P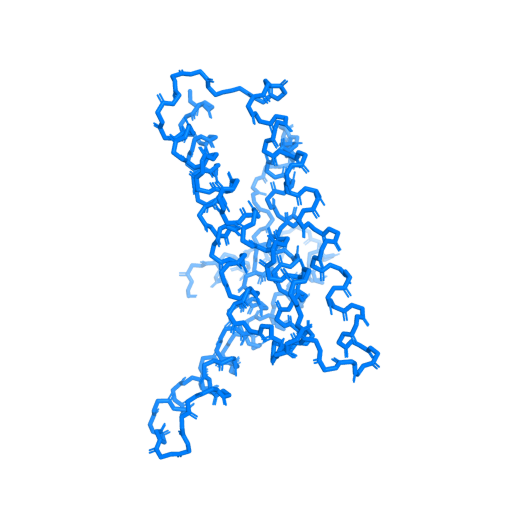rotein AF-A0A971MPT9-F1 (afdb_monomer_lite)

Sequence (199 aa):
MIDHNLRFELTFWLQIMGDHARFIRDSLATGSDNLVMITTNFIQLFDKLLDKTKQSNDLSLGGEMVNEITATVISFRELKRELLSDRLRNLAVTSLKPTFFNHMLNELERFLTVLNIGIPEGINKENVLGEHLLWSLDASGHAAALAGDLDKVEYSLRAEADCFLIRFDELYLKAVELTGYCRSNPPAVQPVLEAFNFK

pLDDT: mean 90.38, std 14.12, range [37.28, 98.88]

Radius of gyration: 19.27 Å; chains: 1; bounding box: 46×48×50 Å

Secondary structure (DSSP, 8-state):
-HHHHHHHHHHHHHHHHHHHHHHHHHHBPTT-HHHHHHHHHHHHHHHHHHHHHHH-S---TTSHHHHHHHHHHHHHHHHHHHHHHHHHTT--SBSS-HHHHHHHHHHHHHHHHHHTT---TTS-S--HHHHHHHHHHHHHHHHHHHHHHS-TT-HHHHHHHHHHHHHHHHHHHHHHHHHHHTTSSTTTTHHHHHHHH--

Foldseek 3Di:
DVLVVLLVLLLVLLVVQLVVLVQFLVFFDPPVVVSVVVSVVLNVLSVVLNVCSVPDPDDDQVDPSLVSVLVSLVVSLVVLVVVLVCVVVVHRGGPDHNLLSVLVNLSSVVSNCSSVVPDPPPNPDDPLLVVLLNVLSSQLVVLVVQLVPDDPVPVPSNVVSVVSNVVSVVSNVVSVVLVVCVPPDPPVSPVVSVVSNPD

Structure (mmCIF, N/CA/C/O backbone):
data_AF-A0A971MPT9-F1
#
_entry.id   AF-A0A971MPT9-F1
#
loop_
_atom_site.group_PDB
_atom_site.id
_atom_site.type_symbol
_atom_site.label_atom_id
_atom_site.label_alt_id
_atom_site.label_comp_id
_atom_site.label_asym_id
_atom_site.label_entity_id
_atom_site.label_seq_id
_atom_site.pdbx_PDB_ins_code
_atom_site.Cartn_x
_atom_site.Cartn_y
_atom_site.Cartn_z
_atom_site.occupancy
_atom_site.B_iso_or_equiv
_atom_site.auth_seq_id
_atom_site.auth_comp_id
_atom_site.auth_asym_id
_atom_site.auth_atom_id
_atom_site.pdbx_PDB_model_num
ATOM 1 N N . MET A 1 1 ? 6.270 24.825 -11.559 1.00 39.34 1 MET A N 1
ATOM 2 C CA . MET A 1 1 ? 6.085 23.416 -11.980 1.00 39.34 1 MET A CA 1
ATOM 3 C C . MET A 1 1 ? 6.331 22.399 -10.862 1.00 39.34 1 MET A C 1
ATOM 5 O O . MET A 1 1 ? 5.776 21.320 -10.962 1.00 39.34 1 MET A O 1
ATOM 9 N N . ILE A 1 2 ? 7.072 22.726 -9.790 1.00 46.69 2 ILE A N 1
ATOM 10 C CA . ILE A 1 2 ? 7.324 21.813 -8.651 1.00 46.69 2 ILE A CA 1
ATOM 11 C C . ILE A 1 2 ? 6.081 21.630 -7.744 1.00 46.69 2 ILE A C 1
ATOM 13 O O . ILE A 1 2 ? 5.804 20.522 -7.300 1.00 46.69 2 ILE A O 1
ATOM 17 N N . ASP A 1 3 ? 5.282 22.685 -7.542 1.00 51.62 3 ASP A N 1
ATOM 18 C CA . ASP A 1 3 ? 4.127 22.682 -6.618 1.00 51.62 3 ASP A CA 1
ATOM 19 C C . ASP A 1 3 ? 2.977 21.731 -7.029 1.00 51.62 3 ASP A C 1
ATOM 21 O O . ASP A 1 3 ? 2.410 21.027 -6.194 1.00 51.62 3 ASP A O 1
ATOM 25 N N . HIS A 1 4 ? 2.665 21.616 -8.329 1.00 58.09 4 HIS A N 1
ATOM 26 C CA . HIS A 1 4 ? 1.614 20.694 -8.794 1.00 58.09 4 HIS A CA 1
ATOM 27 C C . HIS A 1 4 ? 1.973 19.216 -8.618 1.00 58.09 4 HIS A C 1
ATOM 29 O O . HIS A 1 4 ? 1.078 18.416 -8.353 1.00 58.09 4 HIS A O 1
ATOM 35 N N . ASN A 1 5 ? 3.255 18.858 -8.718 1.00 80.31 5 ASN A N 1
ATOM 36 C CA . ASN A 1 5 ? 3.693 17.485 -8.484 1.00 80.31 5 ASN A CA 1
ATOM 37 C C . ASN A 1 5 ? 3.627 17.144 -6.985 1.00 80.31 5 ASN A C 1
ATOM 39 O O . ASN A 1 5 ? 3.039 16.141 -6.595 1.00 80.31 5 ASN A O 1
ATOM 43 N N . LEU A 1 6 ? 4.115 18.043 -6.121 1.00 86.75 6 LEU A N 1
ATOM 44 C CA . LEU A 1 6 ? 4.121 17.805 -4.677 1.00 86.75 6 LEU A CA 1
ATOM 45 C C . LEU A 1 6 ? 2.709 17.640 -4.105 1.00 86.75 6 LEU A C 1
ATOM 47 O O . LEU A 1 6 ? 2.456 16.702 -3.356 1.00 86.75 6 LEU A O 1
ATOM 51 N N . ARG A 1 7 ? 1.765 18.516 -4.466 1.00 91.12 7 ARG A N 1
ATOM 52 C CA . ARG A 1 7 ? 0.379 18.389 -3.991 1.00 91.12 7 ARG A CA 1
ATOM 53 C C . ARG A 1 7 ? -0.254 17.067 -4.406 1.00 91.12 7 ARG A C 1
ATOM 55 O O . ARG A 1 7 ? -0.956 16.465 -3.593 1.00 91.12 7 ARG A O 1
ATOM 62 N N . PHE A 1 8 ? -0.044 16.655 -5.656 1.00 91.75 8 PHE A N 1
ATOM 63 C CA . PHE A 1 8 ? -0.559 15.392 -6.172 1.00 91.75 8 PHE A CA 1
ATOM 64 C C . PHE A 1 8 ? -0.027 14.221 -5.345 1.00 91.75 8 PHE A C 1
ATOM 66 O O . PHE A 1 8 ? -0.824 13.479 -4.774 1.00 91.75 8 PHE A O 1
ATOM 73 N N . GLU A 1 9 ? 1.294 14.135 -5.193 1.00 92.56 9 GLU A N 1
ATOM 74 C CA . GLU A 1 9 ? 1.954 13.089 -4.415 1.00 92.56 9 GLU A CA 1
ATOM 75 C C . GLU A 1 9 ? 1.474 13.062 -2.960 1.00 92.56 9 GLU A C 1
ATOM 77 O O . GLU A 1 9 ? 1.045 12.023 -2.463 1.00 92.56 9 GLU A O 1
ATOM 82 N N . LEU A 1 10 ? 1.472 14.209 -2.272 1.00 95.06 10 LEU A N 1
ATOM 83 C CA . LEU A 1 10 ? 1.012 14.281 -0.884 1.00 95.06 10 LEU A CA 1
ATOM 84 C C . LEU A 1 10 ? -0.448 13.834 -0.756 1.00 95.06 10 LEU A C 1
ATOM 86 O O . LEU A 1 10 ? -0.780 13.082 0.153 1.00 95.06 10 LEU A O 1
ATOM 90 N N . THR A 1 11 ? -1.320 14.268 -1.668 1.00 96.38 11 THR A N 1
ATOM 91 C CA . THR A 1 11 ? -2.743 13.896 -1.646 1.00 96.38 11 THR A CA 1
ATOM 92 C C . THR A 1 11 ? -2.928 12.398 -1.881 1.00 96.38 11 THR A C 1
ATOM 94 O O . THR A 1 11 ? -3.699 11.763 -1.163 1.00 96.38 11 THR A O 1
ATOM 97 N N . PHE A 1 12 ? -2.215 11.834 -2.861 1.00 96.62 12 PHE A N 1
ATOM 98 C CA . PHE A 1 12 ? -2.241 10.408 -3.172 1.00 96.62 12 PHE A CA 1
ATOM 99 C C . PHE A 1 12 ? -1.804 9.578 -1.962 1.00 96.62 12 PHE A C 1
ATOM 101 O O . PHE A 1 12 ? -2.558 8.744 -1.465 1.00 96.62 12 PHE A O 1
ATOM 108 N N . TRP A 1 13 ? -0.620 9.858 -1.423 1.00 98.00 13 TRP A N 1
ATOM 109 C CA . TRP A 1 13 ? -0.058 9.049 -0.350 1.00 98.00 13 TRP A CA 1
ATOM 110 C C . TRP A 1 13 ? -0.769 9.226 0.989 1.00 98.00 13 TRP A C 1
ATOM 112 O O . TRP A 1 13 ? -0.916 8.252 1.723 1.00 98.00 13 TRP A O 1
ATOM 122 N N . LEU A 1 14 ? -1.249 10.429 1.323 1.00 98.56 14 LEU A N 1
ATOM 123 C CA . LEU A 1 14 ? -2.028 10.636 2.547 1.00 98.56 14 LEU A CA 1
ATOM 124 C C . LEU A 1 14 ? -3.350 9.861 2.518 1.00 98.56 14 LEU A C 1
ATOM 126 O O . LEU A 1 14 ? -3.742 9.317 3.550 1.00 98.56 14 LEU A O 1
ATOM 130 N N . GLN A 1 15 ? -3.996 9.752 1.351 1.00 98.69 15 GLN A N 1
ATOM 131 C CA . GLN A 1 15 ? -5.169 8.893 1.181 1.00 98.69 15 GLN A CA 1
ATOM 132 C C . GLN A 1 15 ? -4.810 7.425 1.455 1.00 98.69 15 GLN A C 1
ATOM 134 O O . GLN A 1 15 ? -5.426 6.802 2.319 1.00 98.69 15 GLN A O 1
ATOM 139 N N . ILE A 1 16 ? -3.760 6.907 0.806 1.00 98.62 16 ILE A N 1
ATOM 140 C CA . ILE A 1 16 ? -3.292 5.525 0.994 1.00 98.62 16 ILE A CA 1
ATOM 141 C C . ILE A 1 16 ? -2.915 5.243 2.460 1.00 98.62 16 ILE A C 1
ATOM 143 O O . ILE A 1 16 ? -3.297 4.215 3.018 1.00 98.62 16 ILE A O 1
ATOM 147 N N . MET A 1 17 ? -2.215 6.157 3.143 1.00 98.81 17 MET A N 1
ATOM 148 C CA . MET A 1 17 ? -1.871 5.981 4.562 1.00 98.81 17 MET A CA 1
ATOM 149 C C . MET A 1 17 ? -3.102 6.008 5.478 1.00 98.81 17 MET A C 1
ATOM 151 O O . MET A 1 17 ? -3.163 5.226 6.431 1.00 98.81 17 MET A O 1
ATOM 155 N N . GLY A 1 18 ? -4.093 6.851 5.176 1.00 98.81 18 GLY A N 1
ATOM 156 C CA . GLY A 1 18 ? -5.382 6.842 5.864 1.00 98.81 18 GLY A CA 1
ATOM 157 C C . GLY A 1 18 ? -6.118 5.511 5.689 1.00 98.81 18 GLY A C 1
ATOM 158 O O . GLY A 1 18 ? -6.611 4.945 6.666 1.00 98.81 18 GLY A O 1
ATOM 159 N N . ASP A 1 19 ? -6.134 4.966 4.473 1.00 98.81 19 ASP A N 1
ATOM 160 C CA . ASP A 1 19 ? -6.788 3.688 4.172 1.00 98.81 19 ASP A CA 1
ATOM 161 C C . ASP A 1 19 ? -6.074 2.508 4.835 1.00 98.81 19 ASP A C 1
ATOM 163 O O . ASP A 1 19 ? -6.723 1.670 5.461 1.00 98.81 19 ASP A O 1
ATOM 167 N N . HIS A 1 20 ? -4.740 2.509 4.861 1.00 98.81 20 HIS A N 1
ATOM 168 C CA . HIS A 1 20 ? -3.968 1.565 5.669 1.00 98.81 20 HIS A CA 1
ATOM 169 C C . HIS A 1 20 ? -4.338 1.622 7.149 1.00 98.81 20 HIS A C 1
ATOM 171 O O . HIS A 1 20 ? -4.502 0.578 7.779 1.00 98.81 20 HIS A O 1
ATOM 177 N N . ALA A 1 21 ? -4.490 2.817 7.723 1.00 98.81 21 ALA A N 1
ATOM 178 C CA . ALA A 1 21 ? -4.867 2.947 9.126 1.00 98.81 21 ALA A CA 1
ATOM 179 C C . ALA A 1 21 ? -6.268 2.360 9.393 1.00 98.81 21 ALA A C 1
ATOM 181 O O . ALA A 1 21 ? -6.473 1.733 10.435 1.00 98.81 21 ALA A O 1
ATOM 182 N N . ARG A 1 22 ? -7.199 2.476 8.433 1.00 98.75 22 ARG A N 1
ATOM 183 C CA . ARG A 1 22 ? -8.526 1.834 8.486 1.00 98.75 22 ARG A CA 1
ATOM 184 C C . ARG A 1 22 ? -8.442 0.316 8.372 1.00 98.75 22 ARG A C 1
ATOM 186 O O . ARG A 1 22 ? -8.978 -0.363 9.242 1.00 98.75 22 ARG A O 1
ATOM 193 N N . PHE A 1 23 ? -7.725 -0.214 7.379 1.00 98.25 23 PHE A N 1
ATOM 194 C CA .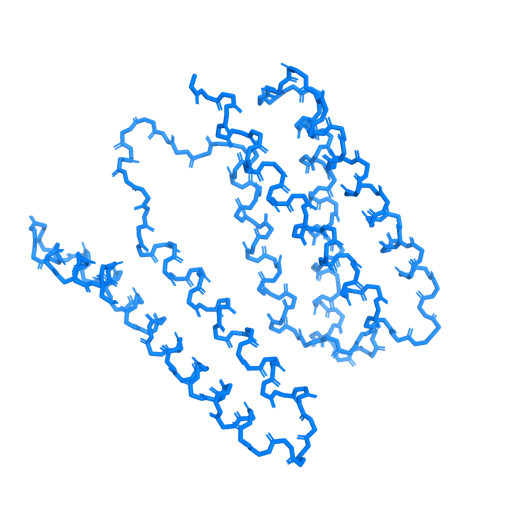 PHE A 1 23 ? -7.534 -1.662 7.222 1.00 98.25 23 PHE A CA 1
ATOM 195 C C . PHE A 1 23 ? -6.916 -2.287 8.470 1.00 98.25 23 PHE A C 1
ATOM 197 O O . PHE A 1 23 ? -7.377 -3.323 8.944 1.00 98.25 23 PHE A O 1
ATOM 204 N N . ILE A 1 24 ? -5.902 -1.631 9.044 1.00 98.69 24 ILE A N 1
ATOM 205 C CA . ILE A 1 24 ? -5.279 -2.089 10.282 1.00 98.69 24 ILE A CA 1
ATOM 206 C C . ILE A 1 24 ? -6.306 -2.069 11.410 1.00 98.69 24 ILE A C 1
ATOM 208 O O . ILE A 1 24 ? -6.520 -3.121 12.005 1.00 98.69 24 ILE A O 1
ATOM 212 N N . ARG A 1 25 ? -6.972 -0.935 11.673 1.00 98.56 25 ARG A N 1
ATOM 213 C CA . ARG A 1 25 ? -7.985 -0.818 12.737 1.00 98.56 25 ARG A CA 1
ATOM 214 C C . ARG A 1 25 ? -9.041 -1.920 12.641 1.00 98.56 25 ARG A C 1
ATOM 216 O O . ARG A 1 25 ? -9.314 -2.584 13.637 1.00 98.56 25 ARG A O 1
ATOM 223 N N . ASP A 1 26 ? -9.602 -2.124 11.453 1.00 98.00 26 ASP A N 1
ATOM 224 C CA . ASP A 1 26 ? -10.734 -3.033 11.232 1.00 98.00 26 ASP A CA 1
ATOM 225 C C . ASP A 1 26 ? -10.328 -4.514 11.290 1.00 98.00 26 ASP A C 1
ATOM 227 O O . ASP A 1 26 ? -11.167 -5.393 11.468 1.00 98.00 26 ASP A O 1
ATOM 231 N N . SER A 1 27 ? -9.028 -4.793 11.196 1.00 97.69 27 SER A N 1
ATOM 232 C CA . SER A 1 27 ? -8.467 -6.139 11.306 1.00 97.69 27 SER A CA 1
ATOM 233 C C . SER A 1 27 ? -8.033 -6.535 12.720 1.00 97.69 27 SER A C 1
ATOM 235 O O . SER A 1 27 ? -7.634 -7.683 12.926 1.00 97.69 27 SER A O 1
ATOM 237 N N . LEU A 1 28 ? -8.029 -5.600 13.679 1.00 98.31 28 LEU A N 1
ATOM 238 C CA . LEU A 1 28 ? -7.532 -5.853 15.032 1.00 98.31 28 LEU A CA 1
ATOM 239 C C . LEU A 1 28 ? -8.395 -6.887 15.760 1.00 98.31 28 LEU A C 1
ATOM 241 O O . LEU A 1 28 ? -9.622 -6.893 15.668 1.00 98.31 28 LEU A O 1
ATOM 245 N N . ALA A 1 29 ? -7.742 -7.753 16.533 1.00 96.56 29 ALA A N 1
ATOM 246 C CA . ALA A 1 29 ? -8.439 -8.724 17.362 1.00 96.56 29 ALA A CA 1
ATOM 247 C C . ALA A 1 29 ? -9.213 -8.041 18.502 1.00 96.56 29 ALA A C 1
ATOM 249 O O . ALA A 1 29 ? -8.815 -6.992 19.022 1.00 96.56 29 ALA A O 1
ATOM 250 N N . THR A 1 30 ? -10.298 -8.675 18.946 1.00 93.50 30 THR A N 1
ATOM 251 C CA . THR A 1 30 ? -11.080 -8.225 20.105 1.00 93.50 30 THR A CA 1
ATOM 252 C C . THR A 1 30 ? -10.200 -8.084 21.352 1.00 93.50 30 THR A C 1
ATOM 254 O O . THR A 1 30 ? -9.388 -8.967 21.625 1.00 93.50 30 THR A O 1
ATOM 257 N N . GLY A 1 31 ? -10.381 -7.010 22.129 1.00 90.62 31 GLY A N 1
ATOM 258 C CA . GLY A 1 31 ? -9.578 -6.721 23.328 1.00 90.62 31 GLY A CA 1
ATOM 259 C C . GLY A 1 31 ? -8.295 -5.920 23.067 1.00 90.62 31 GLY A C 1
ATOM 260 O O . GLY A 1 31 ? -7.528 -5.673 23.994 1.00 90.62 31 GLY A O 1
ATOM 261 N N . SER A 1 32 ? -8.068 -5.474 21.829 1.00 92.75 32 SER A N 1
ATOM 262 C CA . SER A 1 32 ? -6.934 -4.620 21.447 1.00 92.75 32 SER A CA 1
ATOM 263 C C . SER A 1 32 ? -7.231 -3.120 21.620 1.00 92.75 32 SER A C 1
ATOM 265 O O . SER A 1 32 ? -6.871 -2.323 20.756 1.00 92.75 32 SER A O 1
ATOM 267 N N . ASP A 1 33 ? -7.892 -2.712 22.709 1.00 94.62 33 ASP A N 1
ATOM 268 C CA . ASP A 1 33 ? -8.445 -1.351 22.875 1.00 94.62 33 ASP A CA 1
ATOM 269 C C . ASP A 1 33 ? -7.397 -0.245 22.680 1.00 94.62 33 ASP A C 1
ATOM 271 O O . ASP A 1 33 ? -7.661 0.776 22.043 1.00 94.62 33 ASP A O 1
ATOM 275 N N . ASN A 1 34 ? -6.168 -0.475 23.156 1.00 96.75 34 ASN A N 1
ATOM 276 C CA . ASN A 1 34 ? -5.064 0.461 22.954 1.00 96.75 34 ASN A CA 1
ATOM 277 C C . ASN A 1 34 ? -4.687 0.602 21.467 1.00 96.75 34 ASN A C 1
ATOM 279 O O . ASN A 1 34 ? -4.516 1.715 20.976 1.00 96.75 34 ASN A O 1
ATOM 283 N N . LEU A 1 35 ? -4.601 -0.507 20.724 1.00 97.81 35 LEU A N 1
ATOM 284 C CA . LEU A 1 35 ? -4.304 -0.478 19.287 1.00 97.81 35 LEU A CA 1
ATOM 285 C C . LEU A 1 35 ? -5.454 0.144 18.488 1.00 97.81 35 LEU A C 1
ATOM 287 O O . LEU A 1 35 ? -5.201 0.887 17.541 1.00 97.81 35 LEU A O 1
ATOM 291 N N . VAL A 1 36 ? -6.708 -0.094 18.885 1.00 98.31 36 VAL A N 1
ATOM 292 C CA . VAL A 1 36 ? -7.885 0.550 18.279 1.00 98.31 36 VAL A CA 1
ATOM 293 C C . VAL A 1 36 ? -7.820 2.064 18.472 1.00 98.31 36 VAL A C 1
ATOM 295 O O . VAL A 1 36 ? -8.019 2.816 17.518 1.00 98.31 36 VAL A O 1
ATOM 298 N N . MET A 1 37 ? -7.481 2.526 19.676 1.00 98.44 37 MET A N 1
ATOM 299 C CA . MET A 1 37 ? -7.293 3.949 19.955 1.00 98.44 37 MET A CA 1
ATOM 300 C C . MET A 1 37 ? -6.151 4.542 19.114 1.00 98.44 37 MET A C 1
ATOM 302 O O . MET A 1 37 ? -6.345 5.559 18.450 1.00 98.44 37 MET A O 1
ATOM 306 N N . ILE A 1 38 ? -4.979 3.896 19.095 1.00 98.50 38 ILE A N 1
ATOM 307 C CA . ILE A 1 38 ? -3.809 4.356 18.330 1.00 98.50 38 ILE A CA 1
ATOM 308 C C . ILE A 1 38 ? -4.135 4.454 16.834 1.00 98.50 38 ILE A C 1
ATOM 310 O O . ILE A 1 38 ? -3.890 5.484 16.209 1.00 98.50 38 ILE A O 1
ATOM 314 N N . THR A 1 39 ? -4.717 3.406 16.252 1.00 98.38 39 THR A N 1
ATOM 315 C CA . THR A 1 39 ? -5.062 3.371 14.821 1.00 98.38 39 THR A CA 1
ATOM 316 C C . THR A 1 39 ? -6.156 4.377 14.470 1.00 98.38 39 THR A C 1
ATOM 318 O O . THR A 1 39 ? -6.053 5.048 13.447 1.00 98.38 39 THR A O 1
ATOM 321 N N . THR A 1 40 ? -7.148 4.579 15.342 1.00 98.62 40 THR A N 1
ATOM 322 C CA . THR A 1 40 ? -8.167 5.629 15.171 1.00 98.62 40 THR A CA 1
ATOM 323 C C . THR A 1 40 ? -7.548 7.027 15.162 1.00 98.62 40 THR A C 1
ATOM 325 O O . THR A 1 40 ? -7.932 7.857 14.338 1.00 98.62 40 THR A O 1
ATOM 328 N N . ASN A 1 41 ? -6.550 7.281 16.013 1.00 98.69 41 ASN A N 1
ATOM 329 C CA . ASN A 1 41 ? -5.818 8.547 15.997 1.00 98.69 41 ASN A CA 1
ATOM 330 C C . ASN A 1 41 ? -5.056 8.739 14.677 1.00 98.69 41 ASN A C 1
ATOM 332 O O . ASN A 1 41 ? -5.105 9.827 14.110 1.00 98.69 41 ASN A O 1
ATOM 336 N N . PHE A 1 42 ? -4.406 7.697 14.143 1.00 98.81 42 PHE A N 1
ATOM 337 C CA . PHE A 1 42 ? -3.755 7.777 12.828 1.00 98.81 42 PHE A CA 1
ATOM 338 C C . PHE A 1 42 ? -4.744 8.086 11.700 1.00 98.81 42 PHE A C 1
ATOM 340 O O . PHE A 1 42 ? -4.440 8.930 10.863 1.00 98.81 42 PHE A O 1
ATOM 347 N N . ILE A 1 43 ? -5.936 7.480 11.702 1.00 98.88 43 ILE A N 1
ATOM 348 C CA . ILE A 1 43 ? -6.991 7.781 10.718 1.00 98.88 43 ILE A CA 1
ATOM 349 C C . ILE A 1 43 ? -7.337 9.273 10.753 1.00 98.88 43 ILE A C 1
ATOM 351 O O . ILE A 1 43 ? -7.280 9.946 9.729 1.00 98.88 43 ILE A O 1
ATOM 355 N N . GLN A 1 44 ? -7.619 9.810 11.944 1.00 98.75 44 GLN A N 1
ATOM 356 C CA . GLN A 1 44 ? -7.954 11.227 12.112 1.00 98.75 44 GLN A CA 1
ATOM 357 C C . GLN A 1 44 ? -6.807 12.155 11.694 1.00 98.75 44 GLN A C 1
ATOM 359 O O . GLN A 1 44 ? -7.048 13.206 11.099 1.00 98.75 44 GLN A O 1
ATOM 364 N N . LEU A 1 45 ? -5.560 11.783 12.002 1.00 98.56 45 LEU A N 1
ATOM 365 C CA . LEU A 1 45 ? -4.380 12.551 11.611 1.00 98.56 45 LEU A CA 1
ATOM 366 C C . LEU A 1 45 ? -4.211 12.580 10.091 1.00 98.56 45 LEU A C 1
ATOM 368 O O . LEU A 1 45 ? -4.055 13.666 9.536 1.00 98.56 45 LEU A O 1
ATOM 372 N N . PHE A 1 46 ? -4.281 11.431 9.416 1.00 98.81 46 PHE A N 1
ATOM 373 C CA . PHE A 1 46 ? -4.142 11.375 7.960 1.00 98.81 46 PHE A CA 1
ATOM 374 C C . PHE A 1 46 ? -5.280 12.101 7.243 1.00 98.81 46 PHE A C 1
ATOM 376 O O . PHE A 1 46 ? -4.994 12.867 6.327 1.00 98.81 46 PHE A O 1
ATOM 383 N N . ASP A 1 47 ? -6.527 11.969 7.702 1.00 98.75 47 ASP A N 1
ATOM 384 C CA . ASP A 1 47 ? -7.669 12.700 7.133 1.00 98.75 47 ASP A CA 1
ATOM 385 C C . ASP A 1 47 ? -7.488 14.217 7.269 1.00 98.75 47 ASP A C 1
ATOM 387 O O . ASP A 1 47 ? -7.619 14.969 6.302 1.00 98.75 47 ASP A O 1
ATOM 391 N N . LYS A 1 48 ? -7.091 14.676 8.462 1.00 98.50 48 LYS A N 1
ATOM 392 C CA . LYS A 1 48 ? -6.816 16.094 8.718 1.00 98.50 48 LYS A CA 1
ATOM 393 C C . LYS A 1 48 ? -5.670 16.617 7.850 1.00 98.50 48 LYS A C 1
ATOM 395 O O . LYS A 1 48 ? -5.756 17.734 7.339 1.00 98.50 48 LYS A O 1
ATOM 400 N N . LEU A 1 49 ? -4.583 15.857 7.723 1.00 98.12 49 LEU A N 1
ATOM 401 C CA . LEU A 1 49 ? -3.440 16.232 6.890 1.00 98.12 49 LEU A CA 1
ATOM 402 C C . LEU A 1 49 ? -3.836 16.279 5.413 1.00 98.12 49 LEU A C 1
ATOM 404 O O . LEU A 1 49 ? -3.508 17.250 4.741 1.00 98.12 49 LEU A O 1
ATOM 408 N N . LEU A 1 50 ? -4.599 15.296 4.934 1.00 98.25 50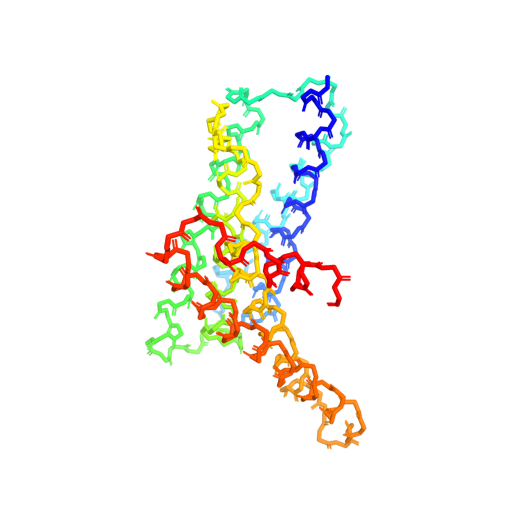 LEU A N 1
ATOM 409 C CA . LEU A 1 50 ? -5.103 15.239 3.564 1.00 98.25 50 LEU A CA 1
ATOM 410 C C . LEU A 1 50 ? -5.960 16.464 3.227 1.00 98.25 50 LEU A C 1
ATOM 412 O O . LEU A 1 50 ? -5.740 17.114 2.203 1.00 98.25 50 LEU A O 1
ATOM 416 N N . ASP A 1 51 ? -6.904 16.818 4.099 1.00 97.69 51 ASP A N 1
ATOM 417 C CA . ASP A 1 51 ? -7.770 17.981 3.900 1.00 97.69 51 ASP A CA 1
ATOM 418 C C . ASP A 1 51 ? -6.980 19.294 3.919 1.00 97.69 51 ASP A C 1
ATOM 420 O O . ASP A 1 51 ? -7.168 20.147 3.045 1.00 97.69 51 ASP A O 1
ATOM 424 N N . LYS A 1 52 ? -6.035 19.439 4.857 1.00 95.56 52 LYS A N 1
ATOM 425 C CA . LYS A 1 52 ? -5.106 20.578 4.891 1.00 95.56 52 LYS A CA 1
ATOM 426 C C . LYS A 1 52 ? -4.284 20.675 3.603 1.00 95.56 52 LYS A C 1
ATOM 428 O O . LYS A 1 52 ? -4.168 21.762 3.040 1.00 95.56 52 LYS A O 1
ATOM 433 N N . THR A 1 53 ? -3.728 19.564 3.117 1.00 94.69 53 THR A N 1
ATOM 434 C CA . THR A 1 53 ? -2.931 19.524 1.883 1.00 94.69 53 THR A CA 1
ATOM 435 C C . THR A 1 53 ? -3.762 19.928 0.670 1.00 94.69 53 THR A C 1
ATOM 437 O O . THR A 1 53 ? -3.279 20.685 -0.168 1.00 94.69 53 THR A O 1
ATOM 440 N N . LYS A 1 54 ? -5.027 19.502 0.580 1.00 93.81 54 LYS A N 1
ATOM 441 C CA . LYS A 1 54 ? -5.930 19.914 -0.509 1.00 93.81 54 LYS A CA 1
ATOM 442 C C . LYS A 1 54 ? -6.213 21.420 -0.500 1.00 93.81 54 LYS A C 1
ATOM 444 O O . LYS A 1 54 ? -6.323 22.011 -1.569 1.00 93.81 54 LYS A O 1
ATOM 449 N N . GLN A 1 55 ? -6.307 22.033 0.681 1.00 92.31 55 GLN A N 1
ATOM 450 C CA . GLN A 1 55 ? -6.682 23.445 0.850 1.00 92.31 55 GLN A CA 1
ATOM 451 C C . GLN A 1 55 ? -5.493 24.418 0.898 1.00 92.31 55 GLN A C 1
ATOM 453 O O . GLN A 1 55 ? -5.682 25.617 0.699 1.00 92.31 55 GLN A O 1
ATOM 458 N N . SER A 1 56 ? -4.279 23.942 1.190 1.00 88.25 56 SER A N 1
ATOM 459 C CA . SER A 1 56 ? -3.105 24.810 1.347 1.00 88.25 56 SER A CA 1
ATOM 460 C C . SER A 1 56 ? -2.705 25.461 0.024 1.00 88.25 56 SER A C 1
ATOM 462 O O . SER A 1 56 ? -2.630 24.772 -0.984 1.00 88.25 56 SER A O 1
ATOM 464 N N . ASN A 1 57 ? -2.368 26.750 0.013 1.00 80.94 57 ASN A N 1
ATOM 465 C CA . ASN A 1 57 ? -1.826 27.429 -1.176 1.00 80.94 57 ASN A CA 1
ATOM 466 C C . ASN A 1 57 ? -0.290 27.463 -1.211 1.00 80.94 57 ASN A C 1
ATOM 468 O O . ASN A 1 57 ? 0.277 27.885 -2.213 1.00 80.94 57 ASN A O 1
ATOM 472 N N . ASP A 1 58 ? 0.369 27.028 -0.137 1.00 77.31 58 ASP A N 1
ATOM 473 C CA . ASP A 1 58 ? 1.824 27.045 0.000 1.00 77.31 58 ASP A CA 1
ATOM 474 C C . ASP A 1 58 ? 2.284 25.683 0.533 1.00 77.31 58 ASP A C 1
ATOM 476 O O . ASP A 1 58 ? 2.247 25.403 1.735 1.00 77.31 58 ASP A O 1
ATOM 480 N N . LEU A 1 59 ? 2.602 24.779 -0.395 1.00 87.00 59 LEU A N 1
ATOM 481 C CA . LEU A 1 59 ? 3.196 23.481 -0.098 1.00 87.00 59 LEU A CA 1
ATOM 482 C C . LEU A 1 59 ? 4.661 23.527 -0.514 1.00 87.00 59 LEU A C 1
ATOM 484 O O . LEU A 1 59 ? 4.994 23.635 -1.692 1.00 87.00 59 LEU A O 1
ATOM 488 N N . SER A 1 60 ? 5.543 23.416 0.471 1.00 88.38 60 SER A N 1
ATOM 489 C CA . SER A 1 60 ? 6.983 23.414 0.257 1.00 88.38 60 SER A CA 1
ATOM 490 C C . SER A 1 60 ? 7.645 22.298 1.050 1.00 88.38 60 SER A C 1
ATOM 492 O O . SER A 1 60 ? 7.271 21.982 2.182 1.00 88.38 60 SER A O 1
ATOM 494 N N . LEU A 1 61 ? 8.648 21.683 0.434 1.00 85.56 61 LEU A N 1
ATOM 495 C CA . LEU A 1 61 ? 9.491 20.687 1.086 1.00 85.56 61 LEU A CA 1
ATOM 496 C C . LEU A 1 61 ? 10.292 21.332 2.204 1.00 85.56 61 LEU A C 1
ATOM 498 O O . LEU A 1 61 ? 10.753 22.465 2.070 1.00 85.56 61 LEU A O 1
ATOM 502 N N . GLY A 1 62 ? 10.450 20.610 3.310 1.00 84.31 62 GLY A N 1
ATOM 503 C CA . GLY A 1 62 ? 11.045 21.166 4.523 1.00 84.31 62 GLY A CA 1
ATOM 504 C C . GLY A 1 62 ? 10.185 22.243 5.197 1.00 84.31 62 GLY A C 1
ATOM 505 O O . GLY A 1 62 ? 10.555 22.717 6.271 1.00 84.31 62 GLY A O 1
ATOM 506 N N . GLY A 1 63 ? 9.039 22.612 4.612 1.00 89.94 63 GLY A N 1
ATOM 507 C CA . GLY A 1 63 ? 8.032 23.452 5.241 1.00 89.94 63 GLY A CA 1
ATOM 508 C C . GLY A 1 63 ? 7.327 22.717 6.380 1.00 89.94 63 GLY A C 1
ATOM 509 O O . GLY A 1 63 ? 7.304 21.486 6.439 1.00 89.94 63 GLY A O 1
ATOM 510 N N . GLU A 1 64 ? 6.722 23.480 7.289 1.00 91.75 64 GLU A N 1
ATOM 511 C CA . GLU A 1 64 ? 6.102 22.961 8.516 1.00 91.75 64 GLU A CA 1
ATOM 512 C C . GLU A 1 64 ? 5.107 21.822 8.245 1.00 91.75 64 GLU A C 1
ATOM 514 O O . GLU A 1 64 ? 5.178 20.780 8.892 1.00 91.75 64 GLU A O 1
ATOM 519 N N . MET A 1 65 ? 4.242 21.972 7.235 1.00 92.00 65 MET A N 1
ATOM 520 C CA . MET A 1 65 ? 3.252 20.949 6.882 1.00 92.00 65 MET A CA 1
ATOM 521 C C . MET A 1 65 ? 3.895 19.651 6.377 1.00 92.00 65 MET A C 1
ATOM 523 O O . MET A 1 65 ? 3.490 18.569 6.790 1.00 92.00 65 MET A O 1
ATOM 527 N N . VAL A 1 66 ? 4.904 19.730 5.504 1.00 93.38 66 VAL A N 1
ATOM 528 C CA . VAL A 1 66 ? 5.596 18.530 4.999 1.00 93.38 66 VAL A CA 1
ATOM 529 C C . VAL A 1 66 ? 6.381 17.852 6.122 1.00 93.38 66 VAL A C 1
ATOM 531 O O . VAL A 1 66 ? 6.420 16.623 6.185 1.00 93.38 66 VAL A O 1
ATOM 534 N N . ASN A 1 67 ? 6.932 18.620 7.064 1.00 93.50 67 ASN A N 1
ATOM 535 C CA . ASN A 1 67 ? 7.582 18.070 8.253 1.00 93.50 67 ASN A CA 1
ATOM 536 C C . ASN A 1 67 ? 6.574 17.379 9.193 1.00 93.50 67 ASN A C 1
ATOM 538 O O . ASN A 1 67 ? 6.872 16.296 9.695 1.00 93.50 67 ASN A O 1
ATOM 542 N N . GLU A 1 68 ? 5.375 17.949 9.386 1.00 95.88 68 GLU A N 1
ATOM 543 C CA . GLU A 1 68 ? 4.266 17.325 10.137 1.00 95.88 68 GLU A CA 1
ATOM 544 C C . GLU A 1 68 ? 3.858 15.987 9.490 1.00 95.88 68 GLU A C 1
ATOM 546 O O . GLU A 1 68 ? 3.755 14.964 10.177 1.00 95.88 68 GLU A O 1
ATOM 551 N N . ILE A 1 69 ? 3.704 15.965 8.159 1.00 97.12 69 ILE A N 1
ATOM 552 C CA . ILE A 1 69 ? 3.403 14.748 7.389 1.00 97.12 69 ILE A CA 1
ATOM 553 C C . ILE A 1 69 ? 4.518 13.715 7.572 1.00 97.12 69 ILE A C 1
ATOM 555 O O . ILE A 1 69 ? 4.244 12.573 7.930 1.00 97.12 69 ILE A O 1
ATOM 559 N N . THR A 1 70 ? 5.775 14.118 7.394 1.00 96.56 70 THR A N 1
ATOM 560 C CA . THR A 1 70 ? 6.938 13.226 7.498 1.00 96.56 70 THR A CA 1
ATOM 561 C C . THR A 1 70 ? 7.040 12.587 8.877 1.00 96.56 70 THR A C 1
ATOM 563 O O . THR A 1 70 ? 7.189 11.369 8.979 1.00 96.56 70 THR A O 1
ATOM 566 N N . ALA A 1 71 ? 6.895 13.375 9.944 1.00 97.12 71 ALA A N 1
ATOM 567 C CA . ALA A 1 71 ? 6.892 12.853 11.307 1.00 97.12 71 ALA A CA 1
ATOM 568 C C . ALA A 1 71 ? 5.751 11.844 11.526 1.00 97.12 71 ALA A C 1
ATOM 570 O O . ALA A 1 71 ? 5.984 10.759 12.059 1.00 97.12 71 ALA A O 1
ATOM 571 N N . THR A 1 72 ? 4.544 12.162 11.046 1.00 98.38 72 THR A N 1
ATOM 572 C CA . THR A 1 72 ? 3.369 11.279 11.149 1.00 98.38 72 THR A CA 1
ATOM 573 C C . THR A 1 72 ? 3.596 9.949 10.426 1.00 98.38 72 THR A C 1
ATOM 575 O O . THR A 1 72 ? 3.309 8.885 10.976 1.00 98.38 72 THR A O 1
ATOM 578 N N . VAL A 1 73 ? 4.161 9.988 9.217 1.00 98.25 73 VAL A N 1
ATOM 579 C CA . VAL A 1 73 ? 4.467 8.794 8.415 1.00 98.25 73 VAL A CA 1
ATOM 580 C C . VAL A 1 73 ? 5.542 7.935 9.086 1.00 98.25 73 VAL A C 1
ATOM 582 O O . VAL A 1 73 ? 5.386 6.717 9.149 1.00 98.25 73 VAL A O 1
ATOM 585 N N . ILE A 1 74 ? 6.591 8.541 9.656 1.00 98.31 74 ILE A N 1
ATOM 586 C CA . ILE A 1 74 ? 7.615 7.811 10.423 1.00 98.31 74 ILE A CA 1
ATOM 587 C C . ILE A 1 74 ? 6.993 7.124 11.644 1.00 98.31 74 ILE A C 1
ATOM 589 O O . ILE A 1 74 ? 7.257 5.948 11.877 1.00 98.31 74 ILE A O 1
ATOM 593 N N . SER A 1 75 ? 6.134 7.805 12.406 1.00 98.62 75 SER A N 1
ATOM 594 C CA . SER A 1 75 ? 5.443 7.172 13.537 1.00 98.62 75 SER A CA 1
ATOM 595 C C . SER A 1 75 ? 4.539 6.020 13.092 1.00 98.62 75 SER A C 1
ATOM 597 O O . SER A 1 75 ? 4.494 4.980 13.748 1.00 98.62 75 SER A O 1
ATOM 599 N N . PHE A 1 76 ? 3.851 6.166 11.958 1.00 98.81 76 PHE A N 1
ATOM 600 C CA . PHE A 1 76 ? 3.000 5.108 11.417 1.00 98.81 76 PHE A CA 1
ATOM 601 C C . PHE A 1 76 ? 3.805 3.902 10.913 1.00 98.81 76 PHE A C 1
ATOM 603 O O . PHE A 1 76 ? 3.360 2.760 11.045 1.00 98.81 76 PHE A O 1
ATOM 610 N N . ARG A 1 77 ? 5.022 4.131 10.402 1.00 98.75 77 ARG A N 1
ATOM 611 C CA . ARG A 1 77 ? 5.969 3.061 10.073 1.00 98.75 77 ARG A CA 1
ATOM 612 C C . ARG A 1 77 ? 6.275 2.197 11.282 1.00 98.75 77 ARG A C 1
ATOM 614 O O . ARG A 1 77 ? 6.224 0.975 11.172 1.00 98.75 77 ARG A O 1
ATOM 621 N N . GLU A 1 78 ? 6.600 2.812 12.414 1.00 98.62 78 GLU A N 1
ATOM 622 C CA . GLU A 1 78 ? 6.968 2.054 13.609 1.00 98.62 78 GLU A CA 1
ATOM 623 C C . GLU A 1 78 ? 5.790 1.204 14.106 1.00 98.62 78 GLU A C 1
ATOM 625 O O . GLU A 1 78 ? 5.980 0.016 14.356 1.00 98.62 78 GLU A O 1
ATOM 630 N N . LEU A 1 79 ? 4.555 1.727 14.071 1.00 98.69 79 LEU A N 1
ATOM 631 C CA . LEU A 1 79 ? 3.354 0.919 14.335 1.00 98.69 79 LEU A CA 1
ATOM 632 C C . LEU A 1 79 ? 3.247 -0.292 13.386 1.00 98.69 79 LEU A C 1
ATOM 634 O O . LEU A 1 79 ? 3.020 -1.416 13.833 1.00 98.69 79 LEU A O 1
ATOM 638 N N . LYS A 1 80 ? 3.420 -0.092 12.072 1.00 98.81 80 LYS A N 1
ATOM 639 C CA . LYS A 1 80 ? 3.381 -1.189 11.085 1.00 98.81 80 LYS A CA 1
ATOM 640 C C . LYS A 1 80 ? 4.469 -2.240 11.351 1.00 98.81 80 LYS A C 1
ATOM 642 O O . LYS A 1 80 ? 4.208 -3.434 11.212 1.00 98.81 80 LYS A O 1
ATOM 647 N N . ARG A 1 81 ? 5.674 -1.819 11.752 1.00 98.69 81 ARG A N 1
ATOM 648 C CA . ARG A 1 81 ? 6.791 -2.720 12.095 1.00 98.69 81 ARG A CA 1
ATOM 649 C C . ARG A 1 81 ? 6.515 -3.522 13.362 1.00 98.69 81 ARG A C 1
ATOM 651 O O . ARG A 1 81 ? 6.829 -4.712 13.395 1.00 98.69 81 ARG A O 1
ATOM 658 N N . GLU A 1 82 ? 5.920 -2.903 14.377 1.00 98.50 82 GLU A N 1
ATOM 659 C CA . GLU A 1 82 ? 5.501 -3.586 15.605 1.00 98.50 82 GLU A CA 1
ATOM 660 C C . GLU A 1 82 ? 4.448 -4.657 15.307 1.00 98.50 82 GLU A C 1
ATOM 662 O O . GLU A 1 82 ? 4.636 -5.817 15.676 1.00 98.50 82 GLU A O 1
ATOM 667 N N . LEU A 1 83 ? 3.410 -4.312 14.539 1.00 98.50 83 LEU A N 1
ATOM 668 C CA . LEU A 1 83 ? 2.370 -5.258 14.129 1.00 98.50 83 LEU A CA 1
ATOM 669 C C . LEU A 1 83 ? 2.938 -6.410 13.293 1.00 98.50 83 LEU A C 1
ATOM 671 O O . LEU A 1 83 ? 2.618 -7.572 13.545 1.00 98.50 83 LEU A O 1
ATOM 675 N N . LEU A 1 84 ? 3.833 -6.124 12.343 1.00 98.62 84 LEU A N 1
ATOM 676 C CA . LEU A 1 84 ? 4.539 -7.165 11.595 1.00 98.62 84 LEU A CA 1
ATOM 677 C C . LEU A 1 84 ? 5.337 -8.084 12.534 1.00 98.62 84 LEU A C 1
ATOM 679 O O . LEU A 1 84 ? 5.241 -9.305 12.426 1.00 98.62 84 LEU A O 1
ATOM 683 N N . SER A 1 85 ? 6.088 -7.516 13.479 1.00 98.56 85 SER A N 1
ATOM 684 C CA . SER A 1 85 ? 6.863 -8.271 14.472 1.00 98.56 85 SER A CA 1
ATOM 685 C C . SER A 1 85 ? 5.976 -9.174 15.334 1.00 98.56 85 SER A C 1
ATOM 687 O O . SER A 1 85 ? 6.307 -10.343 15.545 1.00 98.56 85 SER A O 1
ATOM 689 N N . ASP A 1 86 ? 4.830 -8.673 15.796 1.00 97.88 86 ASP A N 1
ATOM 690 C CA . ASP A 1 86 ? 3.851 -9.456 16.554 1.00 97.88 86 ASP A CA 1
ATOM 691 C C . ASP A 1 86 ? 3.299 -10.624 15.728 1.00 97.88 86 ASP A C 1
ATOM 693 O O . ASP A 1 86 ? 3.212 -11.751 16.225 1.00 97.88 86 ASP A O 1
ATOM 697 N N . ARG A 1 87 ? 2.989 -10.397 14.446 1.00 97.12 87 ARG A N 1
ATOM 698 C CA . ARG A 1 87 ? 2.505 -11.455 13.547 1.00 97.12 87 ARG A CA 1
ATOM 699 C C . ARG A 1 87 ? 3.572 -12.496 13.235 1.00 97.12 87 ARG A C 1
ATOM 701 O O . ARG A 1 87 ? 3.257 -13.682 13.237 1.00 97.12 87 ARG A O 1
ATOM 708 N N . LEU A 1 88 ? 4.829 -12.094 13.057 1.00 97.88 88 LEU A N 1
ATOM 709 C CA . LEU A 1 88 ? 5.954 -13.026 12.905 1.00 97.88 88 LEU A CA 1
ATOM 710 C C . LEU A 1 88 ? 6.201 -13.859 14.175 1.00 97.88 88 LEU A C 1
ATOM 712 O O . LEU A 1 88 ? 6.665 -14.993 14.088 1.00 97.88 88 LEU A O 1
ATOM 716 N N . ARG A 1 89 ? 5.838 -13.332 15.351 1.00 98.00 89 ARG A N 1
ATOM 717 C CA . ARG A 1 89 ? 5.815 -14.062 16.632 1.00 98.00 89 ARG A CA 1
ATOM 718 C C . ARG A 1 89 ? 4.539 -14.888 16.850 1.00 98.00 89 ARG A C 1
ATOM 720 O O . ARG A 1 89 ? 4.357 -15.438 17.932 1.00 98.00 89 ARG A O 1
ATOM 727 N N . ASN A 1 90 ? 3.676 -15.005 15.839 1.00 95.81 90 ASN A N 1
ATOM 728 C CA . ASN A 1 90 ? 2.386 -15.702 15.885 1.00 95.81 90 ASN A CA 1
ATOM 729 C C . ASN A 1 90 ? 1.405 -15.156 16.937 1.00 95.81 90 ASN A C 1
ATOM 731 O O . ASN A 1 90 ? 0.541 -15.887 17.423 1.00 95.81 90 ASN A O 1
ATOM 735 N N . LEU A 1 91 ? 1.500 -13.870 17.287 1.00 96.38 91 LEU A N 1
ATOM 736 C CA . LEU A 1 91 ? 0.519 -13.242 18.166 1.00 96.38 91 LEU A CA 1
ATOM 737 C C . LEU A 1 91 ? -0.772 -12.937 17.393 1.00 96.38 91 LEU A C 1
ATOM 739 O O . LEU A 1 91 ? -0.762 -12.449 16.257 1.00 96.38 91 LEU A O 1
ATOM 743 N N . ALA A 1 92 ? -1.911 -13.217 18.022 1.00 92.94 92 ALA A N 1
ATOM 744 C CA . ALA A 1 92 ? -3.240 -13.024 17.446 1.00 92.94 92 ALA A CA 1
ATOM 745 C C . ALA A 1 92 ? -3.733 -11.572 17.603 1.00 92.94 92 ALA A C 1
ATOM 747 O O . ALA A 1 92 ? -4.817 -11.344 18.122 1.00 92.94 92 ALA A O 1
ATOM 748 N N . VAL A 1 93 ? -2.924 -10.590 17.189 1.00 96.00 93 VAL A N 1
ATOM 749 C CA . VAL A 1 93 ? -3.244 -9.152 17.333 1.00 96.00 93 VAL A CA 1
ATOM 750 C C . VAL A 1 93 ? -4.084 -8.588 16.177 1.00 96.00 93 VAL A C 1
ATOM 752 O O . VAL A 1 93 ? -4.793 -7.603 16.351 1.00 96.00 93 VAL A O 1
ATOM 755 N N . THR A 1 94 ? -4.045 -9.220 15.002 1.00 97.19 94 THR A N 1
ATOM 756 C CA . THR A 1 94 ? -4.802 -8.827 13.799 1.00 97.19 94 THR A CA 1
ATOM 757 C C . THR A 1 94 ? -5.034 -10.033 12.885 1.00 97.19 94 THR A C 1
ATOM 759 O O . THR A 1 94 ? -4.263 -10.998 12.920 1.00 97.19 94 THR A O 1
ATOM 762 N N . SER A 1 95 ? -6.080 -9.982 12.057 1.00 96.00 95 SER A N 1
ATOM 763 C CA . SER A 1 95 ? -6.323 -10.934 10.968 1.00 96.00 95 SER A CA 1
ATOM 764 C C . SER A 1 95 ? -5.406 -10.732 9.752 1.00 96.00 95 SER A C 1
ATOM 766 O O . SER A 1 95 ? -5.227 -11.671 8.975 1.00 96.00 95 SER A O 1
ATOM 768 N N . LEU A 1 96 ? -4.764 -9.565 9.602 1.00 96.69 96 LEU A N 1
ATOM 769 C CA . LEU A 1 96 ? -3.852 -9.296 8.488 1.00 96.69 96 LEU A CA 1
ATOM 770 C C . LEU A 1 96 ? -2.622 -10.216 8.522 1.00 96.69 96 LEU A C 1
ATOM 772 O O . LEU A 1 96 ? -2.086 -10.598 9.575 1.00 96.69 96 LEU A O 1
ATOM 776 N N . LYS A 1 97 ? -2.170 -10.590 7.323 1.00 95.88 97 LYS A N 1
ATOM 777 C CA . LYS A 1 97 ? -1.033 -11.493 7.104 1.00 95.88 97 LYS A CA 1
ATOM 778 C C . LYS A 1 97 ? 0.291 -10.707 7.131 1.00 95.88 97 LYS A C 1
ATOM 780 O O . LYS A 1 97 ? 0.304 -9.555 6.700 1.00 95.88 97 LYS A O 1
ATOM 785 N N . PRO A 1 98 ? 1.419 -11.315 7.557 1.00 97.62 98 PRO A N 1
ATOM 786 C CA . PRO A 1 98 ? 2.725 -10.643 7.579 1.00 97.62 98 PRO A CA 1
ATOM 787 C C . PRO A 1 98 ? 3.118 -9.987 6.247 1.00 97.62 98 PRO A C 1
ATOM 789 O O . PRO A 1 98 ? 3.546 -8.838 6.233 1.00 97.62 98 PRO A O 1
ATOM 792 N N . THR A 1 99 ? 2.913 -10.674 5.118 1.00 97.44 99 THR A N 1
ATOM 793 C CA . THR A 1 99 ? 3.234 -10.137 3.783 1.00 97.44 99 THR A CA 1
ATOM 794 C C . THR A 1 99 ? 2.449 -8.866 3.456 1.00 97.44 99 THR A C 1
ATOM 796 O O . THR A 1 99 ? 3.002 -7.953 2.856 1.00 97.44 99 THR A O 1
ATOM 799 N N . PHE A 1 100 ? 1.201 -8.752 3.920 1.00 96.75 100 PHE A N 1
ATOM 800 C CA . PHE A 1 100 ? 0.383 -7.559 3.698 1.00 96.75 100 PHE A CA 1
ATOM 801 C C . PHE A 1 100 ? 0.960 -6.340 4.435 1.00 96.75 100 PHE A C 1
ATOM 803 O O . PHE A 1 100 ? 1.107 -5.272 3.851 1.00 96.75 100 PHE A O 1
ATOM 810 N N . PHE A 1 101 ? 1.407 -6.516 5.687 1.00 98.25 101 PHE A N 1
ATOM 811 C CA . PHE A 1 101 ? 2.150 -5.470 6.403 1.00 98.25 101 PHE A CA 1
ATOM 812 C C . PHE A 1 101 ? 3.465 -5.108 5.715 1.00 98.25 101 PHE A C 1
ATOM 814 O O . PHE A 1 101 ? 3.836 -3.937 5.685 1.00 98.25 101 PHE A O 1
ATOM 821 N N . ASN A 1 102 ? 4.170 -6.099 5.166 1.00 98.31 102 ASN A N 1
ATOM 822 C CA . ASN A 1 102 ? 5.402 -5.861 4.425 1.00 98.31 102 ASN A CA 1
ATOM 823 C C . ASN A 1 102 ? 5.158 -4.991 3.179 1.00 98.31 102 ASN A C 1
ATOM 825 O O . ASN A 1 102 ? 5.923 -4.066 2.933 1.00 98.31 102 ASN A O 1
ATOM 829 N N . HIS A 1 103 ? 4.075 -5.224 2.432 1.00 98.00 103 HIS A N 1
ATOM 830 C CA . HIS A 1 103 ? 3.726 -4.408 1.260 1.00 98.00 103 HIS A CA 1
ATOM 831 C C . HIS A 1 103 ? 3.344 -2.978 1.664 1.00 98.00 103 HIS A C 1
ATOM 833 O O . HIS A 1 103 ? 3.958 -2.026 1.185 1.00 98.00 103 HIS A O 1
ATOM 839 N N . MET A 1 104 ? 2.497 -2.829 2.690 1.00 98.56 104 MET A N 1
ATOM 840 C CA . MET A 1 104 ? 2.179 -1.523 3.277 1.00 98.56 104 MET A CA 1
ATOM 841 C C . MET A 1 104 ? 3.414 -0.745 3.767 1.00 98.56 104 MET A C 1
ATOM 843 O O . MET A 1 104 ? 3.364 0.486 3.874 1.00 98.56 104 MET A O 1
ATOM 847 N N . LEU A 1 105 ? 4.478 -1.442 4.184 1.00 98.56 105 LEU A N 1
ATOM 848 C CA . LEU A 1 105 ? 5.756 -0.841 4.568 1.00 98.56 105 LEU A CA 1
ATOM 849 C C . LEU A 1 105 ? 6.560 -0.420 3.337 1.00 98.56 105 LEU A C 1
ATOM 851 O O . LEU A 1 105 ? 7.082 0.689 3.336 1.00 98.56 105 LEU A O 1
ATOM 855 N N . ASN A 1 106 ? 6.613 -1.239 2.284 1.00 97.06 106 ASN A N 1
ATOM 856 C CA . ASN A 1 106 ? 7.273 -0.880 1.026 1.00 97.06 106 ASN A CA 1
ATOM 857 C C . ASN A 1 106 ? 6.678 0.403 0.419 1.00 97.06 106 ASN A C 1
ATOM 859 O O . ASN A 1 106 ? 7.411 1.325 0.061 1.00 97.06 106 ASN A O 1
ATOM 863 N N . GLU A 1 107 ? 5.349 0.492 0.369 1.00 97.62 107 GLU A N 1
ATOM 864 C CA . GLU A 1 107 ? 4.614 1.692 -0.042 1.00 97.62 107 GLU A CA 1
ATOM 865 C C . GLU A 1 107 ? 4.952 2.910 0.827 1.00 97.62 107 GLU A C 1
ATOM 867 O O . GLU A 1 107 ? 5.203 4.008 0.331 1.00 97.62 107 GLU A O 1
ATOM 872 N N . LEU A 1 108 ? 5.003 2.718 2.147 1.00 97.75 108 LEU A N 1
ATOM 873 C CA . LEU A 1 108 ? 5.346 3.784 3.080 1.00 97.75 108 LEU A CA 1
ATOM 874 C C . LEU A 1 108 ? 6.784 4.281 2.874 1.00 97.75 108 LEU A C 1
ATOM 876 O O . LEU A 1 108 ? 7.017 5.488 2.913 1.00 97.75 108 LEU A O 1
ATOM 880 N N . GLU A 1 109 ? 7.748 3.391 2.632 1.00 94.88 109 GLU A N 1
ATOM 881 C CA . GLU A 1 109 ? 9.134 3.780 2.335 1.00 94.88 109 GLU A CA 1
ATOM 882 C C . GLU A 1 109 ? 9.238 4.545 1.010 1.00 94.88 109 GLU A C 1
ATOM 884 O O . GLU A 1 109 ? 10.010 5.507 0.894 1.00 94.88 109 GLU A O 1
ATOM 889 N N . ARG A 1 110 ? 8.404 4.194 0.021 1.00 91.69 110 ARG A N 1
ATOM 890 C CA . ARG A 1 110 ? 8.273 5.001 -1.193 1.00 91.69 110 ARG A CA 1
ATOM 891 C C . ARG A 1 110 ? 7.761 6.401 -0.863 1.00 91.69 110 ARG A C 1
ATOM 893 O O . ARG A 1 110 ? 8.358 7.374 -1.324 1.00 91.69 110 ARG A O 1
ATOM 900 N N . PHE A 1 111 ? 6.735 6.524 -0.025 1.00 94.88 111 PHE A N 1
ATOM 901 C CA . PHE A 1 111 ? 6.241 7.837 0.386 1.00 94.88 111 PHE A CA 1
ATOM 902 C C . PHE A 1 111 ? 7.302 8.653 1.141 1.00 94.88 111 PHE A C 1
ATOM 904 O O . PHE A 1 111 ? 7.488 9.834 0.861 1.00 94.88 111 PHE A O 1
ATOM 911 N N . LEU A 1 112 ? 8.069 8.038 2.044 1.00 92.94 112 LEU A N 1
ATOM 912 C CA . LEU A 1 112 ? 9.178 8.718 2.725 1.00 92.94 112 LEU A CA 1
ATOM 913 C C . LEU A 1 112 ? 10.257 9.208 1.746 1.00 92.94 112 LEU A C 1
ATOM 915 O O . LEU A 1 112 ? 10.806 10.294 1.933 1.00 92.94 112 LEU A O 1
ATOM 919 N N . THR A 1 113 ? 10.524 8.456 0.674 1.00 88.25 113 THR A N 1
ATOM 920 C CA . THR A 1 113 ? 11.436 8.887 -0.402 1.00 88.25 113 THR A CA 1
ATOM 921 C C . THR A 1 113 ? 10.902 10.128 -1.125 1.00 88.25 113 THR A C 1
ATOM 923 O O . THR A 1 113 ? 11.668 11.048 -1.416 1.00 88.25 113 THR A O 1
ATOM 926 N N . VAL A 1 114 ? 9.587 10.186 -1.362 1.00 88.38 114 VAL A N 1
ATOM 927 C CA . VAL A 1 114 ? 8.901 11.356 -1.933 1.00 88.38 114 VAL A CA 1
ATOM 928 C C . VAL A 1 114 ? 8.958 12.559 -0.983 1.00 88.38 114 VAL A C 1
ATOM 930 O O . VAL A 1 114 ? 9.215 13.676 -1.419 1.00 88.38 114 VAL A O 1
ATOM 933 N N . LEU A 1 115 ? 8.791 12.351 0.324 1.00 89.25 115 LEU A N 1
ATOM 934 C CA . LEU A 1 115 ? 8.839 13.421 1.330 1.00 89.25 115 LEU A CA 1
ATOM 935 C C . LEU A 1 115 ? 10.245 14.016 1.535 1.00 89.25 115 LEU A C 1
ATOM 937 O O . LEU A 1 115 ? 10.363 15.157 1.978 1.00 89.25 115 LEU A O 1
ATOM 941 N N . ASN A 1 116 ? 11.302 13.283 1.169 1.00 75.81 116 ASN A N 1
ATOM 942 C CA . ASN A 1 116 ? 12.704 13.711 1.249 1.00 75.81 116 ASN A CA 1
ATOM 943 C C . ASN A 1 116 ? 13.369 13.874 -0.138 1.00 75.81 116 ASN A C 1
ATOM 945 O O . ASN A 1 116 ? 14.578 13.691 -0.247 1.00 75.81 116 ASN A O 1
ATOM 949 N N . ILE A 1 117 ? 12.566 14.134 -1.185 1.00 62.91 117 ILE A N 1
ATOM 950 C CA . ILE A 1 117 ? 12.895 14.159 -2.631 1.00 62.91 117 ILE A CA 1
ATOM 951 C C . ILE A 1 117 ? 14.327 13.719 -2.971 1.00 62.91 117 ILE A C 1
ATOM 953 O O . ILE A 1 117 ? 15.219 14.517 -3.265 1.00 62.91 117 ILE A O 1
ATOM 957 N N . GLY A 1 118 ? 14.531 12.404 -2.958 1.00 50.00 118 GLY A N 1
ATOM 958 C CA . GLY A 1 118 ? 15.734 11.757 -3.458 1.00 50.00 118 GLY A CA 1
ATOM 959 C C . GLY A 1 118 ? 15.591 11.355 -4.922 1.00 50.00 118 GLY A C 1
ATOM 960 O O . GLY A 1 118 ? 15.421 10.175 -5.197 1.00 50.00 118 GLY A O 1
ATOM 961 N N . ILE A 1 119 ? 15.715 12.301 -5.857 1.00 48.94 119 ILE A N 1
ATOM 962 C CA . ILE A 1 119 ? 16.276 12.016 -7.190 1.00 48.94 119 ILE A CA 1
ATOM 963 C C . ILE A 1 119 ? 17.196 13.192 -7.556 1.00 48.94 119 ILE A C 1
ATOM 965 O O . ILE A 1 119 ? 16.700 14.276 -7.861 1.00 48.94 119 ILE A O 1
ATOM 969 N N . PRO A 1 120 ? 18.531 13.025 -7.500 1.00 39.47 120 PRO A N 1
ATOM 970 C CA . PRO A 1 120 ? 19.467 14.038 -7.977 1.00 39.47 120 PRO A CA 1
ATOM 971 C C . PRO A 1 120 ? 19.212 14.354 -9.456 1.00 39.47 120 PRO A C 1
ATOM 973 O O . PRO A 1 120 ? 19.084 13.430 -10.267 1.00 39.47 120 PRO A O 1
ATOM 976 N N . GLU A 1 121 ? 19.205 15.639 -9.829 1.00 37.28 121 GLU A N 1
ATOM 977 C CA . GLU A 1 121 ? 19.274 16.051 -11.236 1.00 37.28 121 GLU A CA 1
ATOM 978 C C . GLU A 1 121 ? 20.500 15.389 -11.887 1.00 37.28 121 GLU A C 1
ATOM 980 O O . GLU A 1 121 ? 21.643 15.686 -11.544 1.00 37.28 121 GLU A O 1
ATOM 985 N N . GLY A 1 122 ? 20.259 14.430 -12.785 1.00 40.94 122 GLY A N 1
ATOM 986 C CA . GLY A 1 122 ? 21.308 13.637 -13.438 1.00 40.94 122 GLY A CA 1
ATOM 987 C C . GLY A 1 122 ? 21.154 12.120 -13.293 1.00 40.94 122 GLY A C 1
ATOM 988 O O . GLY A 1 122 ? 21.670 11.396 -14.142 1.00 40.94 122 GLY A O 1
ATOM 989 N N . ILE A 1 123 ? 20.373 11.627 -12.322 1.00 40.47 123 ILE A N 1
ATOM 990 C CA . ILE A 1 123 ? 19.825 10.257 -12.352 1.00 40.47 123 ILE A CA 1
ATOM 991 C C . ILE A 1 123 ? 18.501 10.338 -13.113 1.00 40.47 123 ILE A C 1
ATOM 993 O O . ILE A 1 123 ? 17.416 10.410 -12.547 1.00 40.47 123 ILE A O 1
ATOM 997 N N . ASN A 1 124 ? 18.619 10.499 -14.428 1.00 38.91 124 ASN A N 1
ATOM 998 C CA . ASN A 1 124 ? 17.494 10.779 -15.303 1.00 38.91 124 ASN A CA 1
ATOM 999 C C . ASN A 1 124 ? 16.777 9.474 -15.686 1.00 38.91 124 ASN A C 1
ATOM 1001 O O . ASN A 1 124 ? 17.407 8.555 -16.212 1.00 38.91 124 ASN A O 1
ATOM 1005 N N . LYS A 1 125 ? 15.454 9.501 -15.482 1.00 43.38 125 LYS A N 1
ATOM 1006 C CA . LYS A 1 125 ? 14.427 8.451 -15.564 1.00 43.38 125 LYS A CA 1
ATOM 1007 C C . LYS A 1 125 ? 14.267 7.646 -14.281 1.00 43.38 125 LYS A C 1
ATOM 1009 O O . LYS A 1 125 ? 15.209 7.025 -13.800 1.00 43.38 125 LYS A O 1
ATOM 1014 N N . GLU A 1 126 ? 13.033 7.667 -13.774 1.00 52.97 126 GLU A N 1
ATOM 1015 C CA . GLU A 1 126 ? 12.409 6.590 -13.005 1.00 52.97 126 GLU A CA 1
ATOM 1016 C C . GLU A 1 126 ? 13.179 5.293 -13.242 1.00 52.97 126 GLU A C 1
ATOM 1018 O O . GLU A 1 126 ? 13.338 4.869 -14.392 1.00 52.97 126 GLU A O 1
ATOM 1023 N N . ASN A 1 127 ? 13.724 4.688 -12.187 1.00 72.06 127 ASN A N 1
ATOM 1024 C CA . ASN A 1 127 ? 14.244 3.342 -12.328 1.00 72.06 127 ASN A CA 1
ATOM 1025 C C . ASN A 1 127 ? 13.025 2.461 -12.605 1.00 72.06 127 ASN A C 1
ATOM 1027 O O . ASN A 1 127 ? 12.414 1.960 -11.671 1.00 72.06 127 ASN A O 1
ATOM 1031 N N . VAL A 1 128 ? 12.650 2.333 -13.878 1.00 79.50 128 VAL A N 1
ATOM 1032 C CA . VAL A 1 128 ? 11.465 1.609 -14.346 1.00 79.50 128 VAL A CA 1
ATOM 1033 C C . VAL A 1 128 ? 11.456 0.207 -13.744 1.00 79.50 128 VAL A C 1
ATOM 1035 O O . VAL A 1 128 ? 10.425 -0.280 -13.301 1.00 79.50 128 VAL A O 1
ATOM 1038 N N . LEU A 1 129 ? 12.633 -0.410 -13.612 1.00 86.00 129 LEU A N 1
ATOM 1039 C CA . LEU A 1 129 ? 12.787 -1.690 -12.928 1.00 86.00 129 LEU A CA 1
ATOM 1040 C C . LEU A 1 129 ? 12.545 -1.599 -11.421 1.00 86.00 129 LEU A C 1
ATOM 1042 O O . LEU A 1 129 ? 11.917 -2.490 -10.873 1.00 86.00 129 LEU A O 1
ATOM 1046 N N . GLY A 1 130 ? 12.993 -0.538 -10.753 1.00 86.31 130 GLY A N 1
ATOM 1047 C CA . GLY A 1 130 ? 12.653 -0.263 -9.355 1.00 86.31 130 GLY A CA 1
ATOM 1048 C C . GLY A 1 130 ? 11.145 -0.115 -9.128 1.00 86.31 130 GLY A C 1
ATOM 1049 O O . GLY A 1 130 ? 10.616 -0.722 -8.202 1.00 86.31 130 GLY A O 1
ATOM 1050 N N . GLU A 1 131 ? 10.447 0.613 -10.004 1.00 89.12 131 GLU A N 1
ATOM 1051 C CA . GLU A 1 131 ? 8.982 0.725 -9.965 1.00 89.12 131 GLU A CA 1
ATOM 1052 C C . GLU A 1 131 ? 8.322 -0.637 -10.229 1.00 89.12 131 GLU A C 1
ATOM 1054 O O . GLU A 1 131 ? 7.464 -1.064 -9.464 1.00 89.12 131 GLU A O 1
ATOM 1059 N N . HIS A 1 132 ? 8.762 -1.386 -11.247 1.00 92.12 132 HIS A N 1
ATOM 1060 C CA . HIS A 1 132 ? 8.231 -2.726 -11.510 1.00 92.12 132 HIS A CA 1
ATOM 1061 C C . HIS A 1 132 ? 8.482 -3.703 -10.357 1.00 92.12 132 HIS A C 1
ATOM 1063 O O . HIS A 1 132 ? 7.602 -4.506 -10.055 1.00 92.12 132 HIS A O 1
ATOM 1069 N N . LEU A 1 133 ? 9.648 -3.652 -9.708 1.00 93.12 133 LEU A N 1
ATOM 1070 C CA . LEU A 1 133 ? 9.966 -4.497 -8.556 1.00 93.12 133 LEU A CA 1
ATOM 1071 C C . LEU A 1 133 ? 9.053 -4.187 -7.368 1.00 93.12 133 LEU A C 1
ATOM 1073 O O . LEU A 1 133 ? 8.600 -5.115 -6.703 1.00 93.12 133 LEU A O 1
ATOM 1077 N N . LEU A 1 134 ? 8.771 -2.908 -7.113 1.00 93.88 134 LEU A N 1
ATOM 1078 C CA . LEU A 1 134 ? 7.869 -2.492 -6.044 1.00 93.88 134 LEU A CA 1
ATOM 1079 C C . LEU A 1 134 ? 6.418 -2.876 -6.366 1.00 93.88 134 LEU A C 1
ATOM 1081 O O . LEU A 1 134 ? 5.788 -3.621 -5.617 1.00 93.88 134 LEU A O 1
ATOM 1085 N N . TRP A 1 135 ? 5.904 -2.404 -7.499 1.00 96.00 135 TRP A N 1
ATOM 1086 C CA . TRP A 1 135 ? 4.475 -2.447 -7.799 1.00 96.00 135 TRP A CA 1
ATOM 1087 C C . TRP A 1 135 ? 3.989 -3.787 -8.351 1.00 96.00 135 TRP A C 1
ATOM 1089 O O . TRP A 1 135 ? 2.825 -4.121 -8.160 1.00 96.00 135 TRP A O 1
ATOM 1099 N N . SER A 1 136 ? 4.849 -4.600 -8.983 1.00 96.81 136 SER A N 1
ATOM 1100 C CA . SER A 1 136 ? 4.444 -5.965 -9.377 1.00 96.81 136 SER A CA 1
ATOM 1101 C C . SER A 1 136 ? 4.312 -6.871 -8.155 1.00 96.81 136 SER A C 1
ATOM 1103 O O . SER A 1 136 ? 3.388 -7.675 -8.087 1.00 96.81 136 SER A O 1
ATOM 1105 N N . LEU A 1 137 ? 5.209 -6.722 -7.171 1.00 96.69 137 LEU A N 1
ATOM 1106 C CA . LEU A 1 137 ? 5.120 -7.464 -5.914 1.00 96.69 137 LEU A CA 1
ATOM 1107 C C . LEU A 1 137 ? 3.876 -7.049 -5.119 1.00 96.69 137 LEU A C 1
ATOM 1109 O O . LEU A 1 137 ? 3.151 -7.903 -4.612 1.00 96.69 137 LEU A O 1
ATOM 1113 N N . ASP A 1 138 ? 3.611 -5.745 -5.055 1.00 97.69 138 ASP A N 1
ATOM 1114 C CA . ASP A 1 138 ? 2.408 -5.203 -4.430 1.00 97.69 138 ASP A CA 1
ATOM 1115 C C . ASP A 1 138 ? 1.120 -5.734 -5.087 1.00 97.69 138 ASP A C 1
ATOM 1117 O O . ASP A 1 138 ? 0.277 -6.336 -4.417 1.00 97.69 138 ASP A O 1
ATOM 1121 N N . ALA A 1 139 ? 1.017 -5.626 -6.416 1.00 97.81 139 ALA A N 1
ATOM 1122 C CA . ALA A 1 139 ? -0.134 -6.100 -7.179 1.00 97.81 139 ALA A CA 1
ATOM 1123 C C . ALA A 1 139 ? -0.355 -7.619 -7.054 1.00 97.81 139 ALA A C 1
ATOM 1125 O O . ALA A 1 139 ? -1.500 -8.064 -6.937 1.00 97.81 139 ALA A O 1
ATOM 1126 N N . SER A 1 140 ? 0.724 -8.411 -7.009 1.00 97.94 140 SER A N 1
ATOM 1127 C CA . SER A 1 140 ? 0.660 -9.839 -6.668 1.00 97.94 140 SER A CA 1
ATOM 1128 C C . SER A 1 140 ? 0.045 -10.048 -5.277 1.00 97.94 140 SER A C 1
ATOM 1130 O O . SER A 1 140 ? -0.912 -10.811 -5.120 1.00 97.94 140 SER A O 1
ATOM 1132 N N . GLY A 1 141 ? 0.504 -9.297 -4.271 1.00 96.44 141 GLY 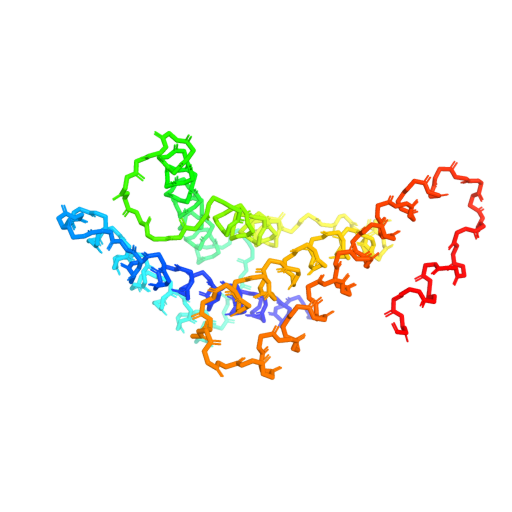A N 1
ATOM 1133 C CA . GLY A 1 141 ? -0.056 -9.339 -2.919 1.00 96.44 141 GLY A CA 1
ATOM 1134 C C . GLY A 1 141 ? -1.546 -8.996 -2.857 1.00 96.44 141 GLY A C 1
ATOM 1135 O O . GLY A 1 141 ? -2.297 -9.678 -2.157 1.00 96.44 141 GLY A O 1
ATOM 1136 N N . HIS A 1 142 ? -1.990 -7.987 -3.609 1.00 97.56 142 HIS A N 1
ATOM 1137 C CA . HIS A 1 142 ? -3.405 -7.625 -3.719 1.00 97.56 142 HIS A CA 1
ATOM 1138 C C . HIS A 1 142 ? -4.247 -8.736 -4.353 1.00 97.56 142 HIS A C 1
ATOM 1140 O O . HIS A 1 142 ? -5.296 -9.094 -3.811 1.00 97.56 142 HIS A O 1
ATOM 1146 N N . ALA A 1 143 ? -3.775 -9.331 -5.450 1.00 97.62 143 ALA A N 1
ATOM 1147 C CA . ALA A 1 143 ? -4.450 -10.459 -6.085 1.00 97.62 143 ALA A CA 1
ATOM 1148 C C . ALA A 1 143 ? -4.549 -11.671 -5.139 1.00 97.62 143 ALA A C 1
ATOM 1150 O O . ALA A 1 143 ? -5.615 -12.275 -5.012 1.00 97.62 143 ALA A O 1
ATOM 1151 N N . ALA A 1 144 ? -3.478 -11.972 -4.395 1.00 96.56 144 ALA A N 1
ATOM 1152 C CA . ALA A 1 144 ? -3.468 -13.037 -3.393 1.00 96.56 144 ALA A CA 1
ATOM 1153 C C . ALA A 1 144 ? -4.415 -12.765 -2.211 1.00 96.56 144 ALA A C 1
ATOM 1155 O O . ALA A 1 144 ? -5.031 -13.697 -1.685 1.00 96.56 144 ALA A O 1
ATOM 1156 N N . ALA A 1 145 ? -4.532 -11.509 -1.767 1.00 94.94 145 ALA A N 1
ATOM 1157 C CA . ALA A 1 145 ? -5.483 -11.118 -0.728 1.00 94.94 145 ALA A CA 1
ATOM 1158 C C . ALA A 1 145 ? -6.926 -11.327 -1.208 1.00 94.94 145 ALA A C 1
ATOM 1160 O O . ALA A 1 145 ? -7.695 -12.010 -0.536 1.00 94.94 145 ALA A O 1
ATOM 1161 N N . LEU A 1 146 ? -7.256 -10.855 -2.415 1.00 95.88 146 LEU A N 1
ATOM 1162 C CA . LEU A 1 146 ? -8.577 -11.036 -3.019 1.00 95.88 146 LEU A CA 1
ATOM 1163 C C . LEU A 1 146 ? -8.937 -12.522 -3.174 1.00 95.88 146 LEU A C 1
ATOM 1165 O O . LEU A 1 146 ? -9.990 -12.957 -2.711 1.00 95.88 146 LEU A O 1
ATOM 1169 N N . ALA A 1 147 ? -8.043 -13.323 -3.763 1.00 95.12 147 ALA A N 1
ATOM 1170 C CA . ALA A 1 147 ? -8.242 -14.765 -3.909 1.00 95.12 147 ALA A CA 1
ATOM 1171 C C . ALA A 1 147 ? -8.388 -15.473 -2.550 1.00 95.12 147 ALA A C 1
ATOM 1173 O O . ALA A 1 147 ? -9.131 -16.446 -2.419 1.00 95.12 147 ALA A O 1
ATOM 1174 N N . GLY A 1 148 ? -7.678 -14.999 -1.525 1.00 93.69 148 GLY A N 1
ATOM 1175 C CA . GLY A 1 148 ? -7.729 -15.543 -0.171 1.00 93.69 148 GLY A CA 1
ATOM 1176 C C . GLY A 1 148 ? -9.034 -15.248 0.568 1.00 93.69 148 GLY A C 1
ATOM 1177 O O . GLY A 1 148 ? -9.517 -16.129 1.278 1.00 93.69 148 GLY A O 1
ATOM 1178 N N . ASP A 1 149 ? -9.588 -14.051 0.379 1.00 94.25 149 ASP A N 1
ATOM 1179 C CA . ASP A 1 149 ? -10.691 -13.524 1.191 1.00 94.25 149 ASP A CA 1
ATOM 1180 C C . ASP A 1 149 ? -12.078 -13.745 0.561 1.00 94.25 149 ASP A C 1
ATOM 1182 O O . ASP A 1 149 ? -13.087 -13.714 1.266 1.00 94.25 149 ASP A O 1
ATOM 1186 N N . LEU A 1 150 ? -12.151 -14.017 -0.747 1.00 96.31 150 LEU A N 1
ATOM 1187 C CA . LEU A 1 150 ? -13.392 -14.429 -1.411 1.00 96.31 150 LEU A CA 1
ATOM 1188 C C . LEU A 1 150 ? -13.933 -15.747 -0.833 1.00 96.31 150 LEU A C 1
ATOM 1190 O O . LEU A 1 150 ? -13.174 -16.701 -0.627 1.00 96.31 150 LEU A O 1
ATOM 1194 N N . ASP A 1 151 ? -15.255 -15.841 -0.645 1.00 97.38 151 ASP A N 1
ATOM 1195 C CA . ASP A 1 151 ? -15.890 -17.077 -0.173 1.00 97.38 151 ASP A CA 1
ATOM 1196 C C . ASP A 1 151 ? -15.585 -18.253 -1.115 1.00 97.38 151 ASP A C 1
ATOM 1198 O O . ASP A 1 151 ? -15.396 -18.091 -2.323 1.00 97.38 151 ASP A O 1
ATOM 1202 N N . LYS A 1 152 ? -15.553 -19.470 -0.567 1.00 95.88 152 LYS A N 1
ATOM 1203 C CA . LYS A 1 152 ? -15.302 -20.695 -1.332 1.00 95.88 152 LYS A CA 1
ATOM 1204 C C . LYS A 1 152 ? -16.237 -20.842 -2.540 1.00 95.88 152 LYS A C 1
ATOM 1206 O O . LYS A 1 152 ? -15.820 -21.434 -3.535 1.00 95.88 152 LYS A O 1
ATOM 1211 N N . VAL A 1 153 ? -17.481 -20.364 -2.455 1.00 97.75 153 VAL A N 1
ATOM 1212 C CA . VAL A 1 153 ? -18.462 -20.495 -3.546 1.00 97.75 153 VAL A CA 1
ATOM 1213 C C . VAL A 1 153 ? -18.217 -19.533 -4.710 1.00 97.75 153 VAL A C 1
ATOM 1215 O O . VAL A 1 153 ? -18.757 -19.757 -5.792 1.00 97.75 153 VAL A O 1
ATOM 1218 N N . GLU A 1 154 ? -17.369 -18.517 -4.536 1.00 98.19 154 GLU A N 1
ATOM 1219 C CA . GLU A 1 154 ? -17.038 -17.518 -5.560 1.00 98.19 154 GLU A CA 1
ATOM 1220 C C . GLU A 1 154 ? -15.980 -18.037 -6.546 1.00 98.19 154 GLU A C 1
ATOM 1222 O O . GLU A 1 154 ? -14.956 -17.403 -6.805 1.00 98.19 154 GLU A O 1
ATOM 1227 N N . TYR A 1 155 ? -16.211 -19.231 -7.099 1.00 97.12 155 TYR A N 1
ATOM 1228 C CA . TYR A 1 155 ? -15.243 -19.964 -7.918 1.00 97.12 155 TYR A CA 1
ATOM 1229 C C . TYR A 1 155 ? -14.677 -19.140 -9.082 1.00 97.12 155 TYR A C 1
ATOM 1231 O O . TYR A 1 155 ? -13.467 -19.152 -9.301 1.00 97.12 155 TYR A O 1
ATOM 1239 N N . SER A 1 156 ? -15.531 -18.418 -9.815 1.00 98.06 156 SER A N 1
ATOM 1240 C CA . SER A 1 156 ? -15.107 -17.638 -10.984 1.00 98.06 156 SER A CA 1
ATOM 1241 C C . SER A 1 156 ? -14.220 -16.453 -10.601 1.00 98.06 156 SER A C 1
ATOM 1243 O O . SER A 1 156 ? -13.179 -16.254 -11.217 1.00 98.06 156 SER A O 1
ATOM 1245 N N . LEU A 1 157 ? -14.597 -15.706 -9.558 1.00 98.12 157 LEU A N 1
ATOM 1246 C CA . LEU A 1 157 ? -13.834 -14.545 -9.089 1.00 98.12 157 LEU A CA 1
ATOM 1247 C C . LEU A 1 157 ? -12.502 -14.965 -8.464 1.00 98.12 157 LEU A C 1
ATOM 1249 O O . LEU A 1 157 ? -11.485 -14.310 -8.673 1.00 98.12 157 LEU A O 1
ATOM 1253 N N . ARG A 1 158 ? -12.486 -16.091 -7.739 1.00 97.50 158 ARG A N 1
ATOM 1254 C CA . ARG A 1 158 ? -11.251 -16.668 -7.195 1.00 97.50 158 ARG A CA 1
ATOM 1255 C C . ARG A 1 158 ? -10.289 -17.072 -8.309 1.00 97.50 158 ARG A C 1
ATOM 1257 O O . ARG A 1 158 ? -9.123 -16.708 -8.245 1.00 97.50 158 ARG A O 1
ATOM 1264 N N . ALA A 1 159 ? -10.784 -17.758 -9.341 1.00 97.75 159 ALA A N 1
ATOM 1265 C CA . ALA A 1 159 ? -9.964 -18.145 -10.487 1.00 97.75 159 ALA A CA 1
ATOM 1266 C C . ALA A 1 159 ? -9.395 -16.925 -11.231 1.00 97.75 159 ALA A C 1
ATOM 1268 O O . ALA A 1 159 ? -8.238 -16.942 -11.642 1.00 97.75 159 ALA A O 1
ATOM 1269 N N . GLU A 1 160 ? -10.179 -15.854 -11.371 1.00 98.25 160 GLU A N 1
ATOM 1270 C CA . GLU A 1 160 ? -9.713 -14.602 -11.969 1.00 98.25 160 GLU A CA 1
ATOM 1271 C C . GLU A 1 160 ? -8.623 -13.927 -11.120 1.00 98.25 160 GLU A C 1
ATOM 1273 O O . GLU A 1 160 ? -7.576 -13.548 -11.648 1.00 98.25 160 GLU A O 1
ATOM 1278 N N . ALA A 1 161 ? -8.818 -13.839 -9.801 1.00 97.94 161 ALA A N 1
ATOM 1279 C CA . ALA A 1 161 ? -7.814 -13.309 -8.880 1.00 97.94 161 ALA A CA 1
ATOM 1280 C C . ALA A 1 161 ? -6.516 -14.142 -8.897 1.00 97.94 161 ALA A C 1
ATOM 1282 O O . ALA A 1 161 ? -5.426 -13.573 -8.946 1.00 97.94 161 ALA A O 1
ATOM 1283 N N . ASP A 1 162 ? -6.619 -15.474 -8.948 1.00 97.81 162 ASP A N 1
ATOM 1284 C CA . ASP A 1 162 ? -5.466 -16.372 -9.087 1.00 97.81 162 ASP A CA 1
ATOM 1285 C C . ASP A 1 162 ? -4.722 -16.148 -10.419 1.00 97.81 162 ASP A C 1
ATOM 1287 O O . ASP A 1 162 ? -3.489 -16.164 -10.454 1.00 97.81 162 ASP A O 1
ATOM 1291 N N . CYS A 1 163 ? -5.433 -15.875 -11.521 1.00 98.31 163 CYS A N 1
ATOM 1292 C CA . CYS A 1 163 ? -4.797 -15.508 -12.789 1.00 98.31 163 CYS A CA 1
ATOM 1293 C C . CYS A 1 163 ? -3.998 -14.200 -12.679 1.00 98.31 163 CYS A C 1
ATOM 1295 O O . CYS A 1 163 ? -2.883 -14.126 -13.202 1.00 98.31 163 CYS A O 1
ATOM 1297 N N . PHE A 1 164 ? -4.533 -13.182 -11.995 1.00 98.31 164 PHE A N 1
ATOM 1298 C CA . PHE A 1 164 ? -3.797 -11.939 -11.742 1.00 98.31 164 PHE A CA 1
ATOM 1299 C C . PHE A 1 164 ? -2.570 -12.167 -10.860 1.00 98.31 164 PHE A C 1
ATOM 1301 O O . PHE A 1 164 ? -1.498 -11.663 -11.189 1.00 98.31 164 PHE A O 1
ATOM 1308 N N . LEU A 1 165 ? -2.700 -12.961 -9.794 1.00 97.56 165 LEU A N 1
ATOM 1309 C CA . LEU A 1 165 ? -1.591 -13.336 -8.914 1.00 97.56 165 LEU A CA 1
ATOM 1310 C C . LEU A 1 165 ? -0.435 -13.943 -9.718 1.00 97.56 165 LEU A C 1
ATOM 1312 O O . LEU A 1 165 ? 0.675 -13.414 -9.695 1.00 97.56 165 LEU A O 1
ATOM 1316 N N . ILE A 1 166 ? -0.720 -14.989 -10.501 1.00 98.06 166 ILE A N 1
ATOM 1317 C CA . ILE A 1 166 ? 0.284 -15.654 -11.344 1.00 98.06 166 ILE A CA 1
ATOM 1318 C C . ILE A 1 166 ? 0.930 -14.646 -12.297 1.00 98.06 166 ILE A C 1
ATOM 1320 O O . ILE A 1 166 ? 2.152 -14.605 -12.437 1.00 98.06 166 ILE A O 1
ATOM 1324 N N . ARG A 1 167 ? 0.120 -13.795 -12.934 1.00 97.88 167 ARG A N 1
ATOM 1325 C CA . ARG A 1 167 ? 0.622 -12.811 -13.891 1.00 97.88 167 ARG A CA 1
ATOM 1326 C C . ARG A 1 167 ? 1.574 -11.807 -13.243 1.00 97.88 167 ARG A C 1
ATOM 1328 O O . ARG A 1 167 ? 2.606 -11.492 -13.834 1.00 97.88 167 ARG A O 1
ATOM 1335 N N . PHE A 1 168 ? 1.247 -11.289 -12.064 1.00 98.06 168 PHE A N 1
ATOM 1336 C CA . PHE A 1 168 ? 2.104 -10.330 -11.370 1.00 98.06 168 PHE A CA 1
ATOM 1337 C C . PHE A 1 168 ? 3.374 -10.976 -10.809 1.00 98.06 168 PHE A C 1
ATOM 1339 O O . PHE A 1 168 ? 4.436 -10.358 -10.897 1.00 98.06 168 PHE A O 1
ATOM 1346 N N . ASP A 1 169 ? 3.314 -12.231 -10.355 1.00 97.94 169 ASP A N 1
ATOM 1347 C CA . ASP A 1 169 ? 4.504 -12.998 -9.967 1.00 97.94 169 ASP A CA 1
ATOM 1348 C C . ASP A 1 169 ? 5.469 -13.182 -11.149 1.00 97.94 169 ASP A C 1
ATOM 1350 O O . ASP A 1 169 ? 6.675 -12.951 -11.022 1.00 97.94 169 ASP A O 1
ATOM 1354 N N . GLU A 1 170 ? 4.954 -13.522 -12.334 1.00 97.88 170 GLU A N 1
ATOM 1355 C CA . GLU A 1 170 ? 5.759 -13.615 -13.557 1.00 97.88 170 GLU A CA 1
ATOM 1356 C C . GLU A 1 170 ? 6.405 -12.272 -13.933 1.00 97.88 170 GLU A C 1
ATOM 1358 O O . GLU A 1 170 ? 7.577 -12.229 -14.324 1.00 97.88 170 GLU A O 1
ATOM 1363 N N . LEU A 1 171 ? 5.657 -11.167 -13.823 1.00 96.31 171 LEU A N 1
ATOM 1364 C CA . LEU A 1 171 ? 6.169 -9.820 -14.094 1.00 96.31 171 LEU A CA 1
ATOM 1365 C C . LEU A 1 171 ? 7.259 -9.425 -13.090 1.00 96.31 171 LEU A C 1
ATOM 1367 O O . LEU A 1 171 ? 8.284 -8.875 -13.497 1.00 96.31 171 LEU A O 1
ATOM 1371 N N . TYR A 1 172 ? 7.081 -9.755 -11.809 1.00 96.69 172 TYR A N 1
ATOM 1372 C CA . TYR A 1 172 ? 8.080 -9.518 -10.772 1.00 96.69 172 TYR A CA 1
ATOM 1373 C C . TYR A 1 172 ? 9.369 -10.303 -11.042 1.00 96.69 172 TYR A C 1
ATOM 1375 O O . TYR A 1 172 ? 10.450 -9.715 -11.085 1.00 96.69 172 TYR A O 1
ATOM 1383 N N . LEU A 1 173 ? 9.268 -11.609 -11.314 1.00 97.44 173 LEU A N 1
ATOM 1384 C CA . LEU A 1 173 ? 10.423 -12.446 -11.661 1.00 97.44 173 LEU A CA 1
ATOM 1385 C C . LEU A 1 173 ? 11.150 -11.917 -12.903 1.00 97.44 173 LEU A C 1
ATOM 1387 O O . LEU A 1 173 ? 12.379 -11.837 -12.926 1.00 97.44 173 LEU A O 1
ATOM 1391 N N . LYS A 1 174 ? 10.401 -11.475 -13.918 1.00 95.38 174 LYS A N 1
ATOM 1392 C CA . LYS A 1 174 ? 10.981 -10.828 -15.098 1.00 95.38 174 LYS A CA 1
ATOM 1393 C C . LYS A 1 174 ? 11.731 -9.541 -14.731 1.00 95.38 174 LYS A C 1
ATOM 1395 O O . LYS A 1 174 ? 12.832 -9.331 -15.235 1.00 95.38 174 LYS A O 1
ATOM 1400 N N . ALA A 1 175 ? 11.184 -8.697 -13.856 1.00 93.62 175 ALA A N 1
ATOM 1401 C CA . ALA A 1 175 ? 11.845 -7.469 -13.404 1.00 93.62 175 ALA A CA 1
ATOM 1402 C C . ALA A 1 175 ? 13.150 -7.749 -12.632 1.00 93.62 175 ALA A C 1
ATOM 1404 O O . ALA A 1 175 ? 14.147 -7.042 -12.825 1.00 93.62 175 ALA A O 1
ATOM 1405 N N . VAL A 1 176 ? 13.178 -8.807 -11.811 1.00 94.19 176 VAL A N 1
ATOM 1406 C CA . VAL A 1 176 ? 14.390 -9.276 -11.114 1.00 94.19 176 VAL A CA 1
ATOM 1407 C C . VAL A 1 176 ? 15.492 -9.626 -12.118 1.00 94.19 176 VAL A C 1
ATOM 1409 O O . VAL A 1 176 ? 16.611 -9.115 -12.012 1.00 94.19 176 VAL A O 1
ATOM 1412 N N . GLU A 1 177 ? 15.176 -10.424 -13.138 1.00 94.31 177 GLU A N 1
ATOM 1413 C CA . GLU A 1 177 ? 16.150 -10.820 -14.162 1.00 94.31 177 GLU A CA 1
ATOM 1414 C C . GLU A 1 177 ? 16.628 -9.631 -15.008 1.00 94.31 177 GLU A C 1
ATOM 1416 O O . GLU A 1 177 ? 17.831 -9.466 -15.229 1.00 94.31 177 GLU A O 1
ATOM 1421 N N . LEU A 1 178 ? 15.719 -8.737 -15.413 1.00 90.69 178 LEU A N 1
ATOM 1422 C CA . LEU A 1 178 ? 16.078 -7.530 -16.167 1.00 90.69 178 LEU A CA 1
ATOM 1423 C C . LEU A 1 178 ? 17.021 -6.612 -15.380 1.00 90.69 178 LEU A C 1
ATOM 1425 O O . LEU A 1 178 ? 17.956 -6.056 -15.959 1.00 90.69 178 LEU A O 1
ATOM 1429 N N . THR A 1 179 ? 16.846 -6.519 -14.059 1.00 89.19 179 THR A N 1
ATOM 1430 C CA . THR A 1 179 ? 17.783 -5.808 -13.173 1.00 89.19 179 THR A CA 1
ATOM 1431 C C . THR A 1 179 ? 19.173 -6.437 -13.231 1.00 89.19 179 THR A C 1
ATOM 1433 O O . THR A 1 179 ? 20.190 -5.740 -13.241 1.00 89.19 179 THR A O 1
ATOM 1436 N N . GLY A 1 180 ? 19.239 -7.766 -13.334 1.00 88.38 180 GLY A N 1
ATOM 1437 C CA . GLY A 1 180 ? 20.480 -8.491 -13.560 1.00 88.38 180 GLY A CA 1
ATOM 1438 C C . GLY A 1 180 ? 21.142 -8.176 -14.902 1.00 88.38 180 GLY A C 1
ATOM 1439 O O . GLY A 1 180 ? 22.363 -7.998 -14.962 1.00 88.38 180 GLY A O 1
ATOM 1440 N N . TYR A 1 181 ? 20.347 -8.062 -15.965 1.00 88.81 181 TYR A N 1
ATOM 1441 C CA . TYR A 1 181 ? 20.832 -7.814 -17.325 1.00 88.81 181 TYR A CA 1
ATOM 1442 C C . TYR A 1 181 ? 21.428 -6.417 -17.503 1.00 88.81 181 TYR A C 1
ATOM 1444 O O . TYR A 1 181 ? 22.275 -6.232 -18.378 1.00 88.81 181 TYR A O 1
ATOM 1452 N N . CYS A 1 182 ? 21.093 -5.455 -16.639 1.00 84.31 182 CYS A N 1
ATOM 1453 C CA . CYS A 1 182 ? 21.731 -4.135 -16.620 1.00 84.31 182 CYS A CA 1
ATOM 1454 C C . CYS A 1 182 ? 23.247 -4.175 -16.339 1.00 84.31 182 CYS A C 1
ATOM 1456 O O . CYS A 1 182 ? 23.927 -3.185 -16.585 1.00 84.31 182 CYS A O 1
ATOM 1458 N N . ARG A 1 183 ? 23.802 -5.304 -15.865 1.00 85.56 183 ARG A N 1
ATOM 1459 C CA . ARG A 1 183 ? 25.262 -5.509 -15.748 1.00 85.56 183 ARG A CA 1
ATOM 1460 C C . ARG A 1 183 ? 25.949 -5.845 -17.075 1.00 85.56 183 ARG A C 1
ATOM 1462 O O . ARG A 1 183 ? 27.176 -5.899 -17.125 1.00 85.56 183 ARG A O 1
ATOM 1469 N N . SER A 1 184 ? 25.182 -6.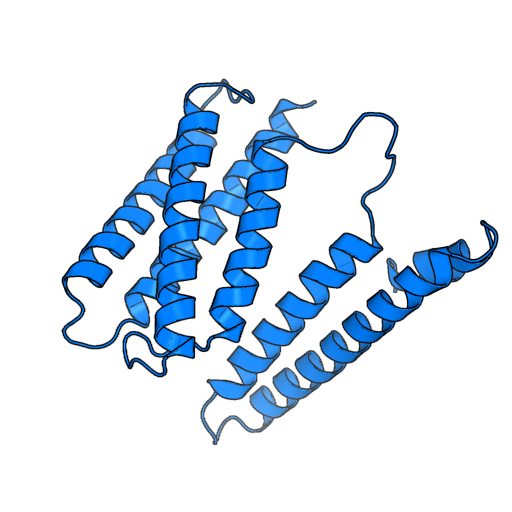130 -18.127 1.00 83.56 184 SER A N 1
ATOM 1470 C CA . SER A 1 184 ? 25.724 -6.291 -19.477 1.00 83.56 184 SER A CA 1
ATOM 1471 C C . SER A 1 184 ? 26.248 -4.956 -20.020 1.00 83.56 184 SER A C 1
ATOM 1473 O O . SER A 1 184 ? 25.988 -3.894 -19.460 1.00 83.56 184 SER A O 1
ATOM 1475 N N . ASN A 1 185 ? 27.007 -4.998 -21.117 1.00 73.75 185 ASN A N 1
ATOM 1476 C CA . ASN A 1 185 ? 27.528 -3.782 -21.735 1.00 73.75 185 ASN A CA 1
ATOM 1477 C C . ASN A 1 185 ? 26.344 -2.914 -22.247 1.00 73.75 185 ASN A C 1
ATOM 1479 O O . ASN A 1 185 ? 25.550 -3.410 -23.056 1.00 73.75 185 ASN A O 1
ATOM 1483 N N . PRO A 1 186 ? 26.175 -1.655 -21.798 1.00 63.81 186 PRO A N 1
ATOM 1484 C CA . PRO A 1 186 ? 25.036 -0.817 -22.190 1.00 63.81 186 PRO A CA 1
ATOM 1485 C C . PRO A 1 186 ? 25.196 -0.423 -23.667 1.00 63.81 186 PRO A C 1
ATOM 1487 O O . PRO A 1 186 ? 26.151 0.287 -23.989 1.00 63.81 186 PRO A O 1
ATOM 1490 N N . PRO A 1 187 ? 24.374 -0.965 -24.600 1.00 62.25 187 PRO A N 1
ATOM 1491 C CA . PRO A 1 187 ? 22.922 -0.731 -24.700 1.00 62.25 187 PRO A CA 1
ATOM 1492 C C . PRO A 1 187 ? 22.037 -1.999 -24.834 1.00 62.25 187 PRO A C 1
ATOM 1494 O O . PRO A 1 187 ? 20.863 -1.891 -25.187 1.00 62.25 187 PRO A O 1
ATOM 1497 N N . ALA A 1 188 ? 22.558 -3.206 -24.583 1.00 79.50 188 ALA A N 1
ATOM 1498 C CA . ALA A 1 188 ? 21.877 -4.457 -24.964 1.00 79.50 188 ALA A CA 1
ATOM 1499 C C . ALA A 1 188 ? 20.506 -4.698 -24.291 1.00 79.50 188 ALA A C 1
ATOM 1501 O O . ALA A 1 188 ? 19.634 -5.328 -24.886 1.00 79.50 188 ALA A O 1
ATOM 1502 N N . VAL A 1 189 ? 20.296 -4.195 -23.069 1.00 82.75 189 VAL A N 1
ATOM 1503 C CA . VAL A 1 189 ? 19.049 -4.401 -22.305 1.00 82.75 189 VAL A CA 1
ATOM 1504 C C . VAL A 1 189 ? 17.912 -3.456 -22.723 1.00 82.75 189 VAL A C 1
ATOM 1506 O O . VAL A 1 189 ? 16.740 -3.762 -22.500 1.00 82.75 189 VAL A O 1
ATOM 1509 N N . GLN A 1 190 ? 18.237 -2.327 -23.361 1.00 83.81 190 GLN A N 1
ATOM 1510 C CA . GLN A 1 190 ? 17.299 -1.224 -23.589 1.00 83.81 190 GLN A CA 1
ATOM 1511 C C . GLN A 1 190 ? 16.033 -1.631 -24.371 1.00 83.81 190 GLN A C 1
ATOM 1513 O O . GLN A 1 190 ? 14.941 -1.308 -23.903 1.00 83.81 190 GLN A O 1
ATOM 1518 N N . PRO A 1 191 ? 16.113 -2.398 -25.482 1.00 88.19 191 PRO A N 1
ATOM 1519 C CA . PRO A 1 191 ? 14.913 -2.778 -26.233 1.00 88.19 191 PRO A CA 1
ATOM 1520 C C . PRO A 1 191 ? 13.959 -3.668 -25.427 1.00 88.19 191 PRO A C 1
ATOM 1522 O O . PRO A 1 191 ? 12.741 -3.587 -25.573 1.00 88.19 191 PRO A O 1
ATOM 1525 N N . VAL A 1 192 ? 14.509 -4.531 -24.566 1.00 87.62 192 VAL A N 1
ATOM 1526 C CA . VAL A 1 192 ? 13.709 -5.438 -23.733 1.00 87.62 192 VAL A CA 1
ATOM 1527 C C . VAL A 1 192 ? 13.049 -4.671 -22.590 1.00 87.62 192 VAL A C 1
ATOM 1529 O O . VAL A 1 192 ? 11.898 -4.953 -22.262 1.00 87.62 192 VAL A O 1
ATOM 1532 N N . LEU A 1 193 ? 13.747 -3.684 -22.020 1.00 85.69 193 LEU A N 1
ATOM 1533 C CA . LEU A 1 193 ? 13.196 -2.808 -20.990 1.00 85.69 193 LEU A CA 1
ATOM 1534 C C . LEU A 1 193 ? 12.039 -1.954 -21.531 1.00 85.69 193 LEU A C 1
ATOM 1536 O O . LEU A 1 193 ? 10.984 -1.887 -20.909 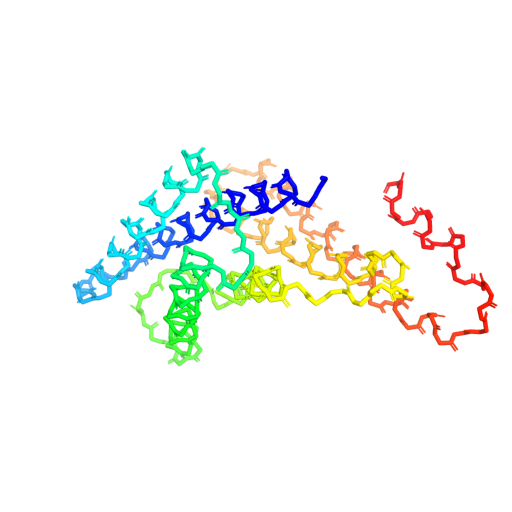1.00 85.69 193 LEU A O 1
ATOM 1540 N N . GLU A 1 194 ? 12.192 -1.366 -22.719 1.00 85.88 194 GLU A N 1
ATOM 1541 C CA . GLU A 1 194 ? 11.117 -0.608 -23.376 1.00 85.88 194 GLU A CA 1
ATOM 1542 C C . GLU A 1 194 ? 9.900 -1.492 -23.669 1.00 85.88 194 GLU A C 1
ATOM 1544 O O . GLU A 1 194 ? 8.766 -1.119 -23.373 1.00 85.88 194 GLU A O 1
ATOM 1549 N N . ALA A 1 195 ? 10.126 -2.706 -24.180 1.00 87.38 195 ALA A N 1
ATOM 1550 C CA . ALA A 1 195 ? 9.050 -3.661 -24.422 1.00 87.38 195 ALA A CA 1
ATOM 1551 C C . ALA A 1 195 ? 8.363 -4.146 -23.136 1.00 87.38 195 ALA A C 1
ATOM 1553 O O . ALA A 1 195 ? 7.234 -4.617 -23.212 1.00 87.38 195 ALA A O 1
ATOM 1554 N N . PHE A 1 196 ? 9.032 -4.088 -21.984 1.00 89.50 196 PHE A N 1
ATOM 1555 C CA . PHE A 1 196 ? 8.444 -4.441 -20.693 1.00 89.50 196 PHE A CA 1
ATOM 1556 C C . PHE A 1 196 ? 7.569 -3.318 -20.126 1.00 89.50 196 PHE A C 1
ATOM 1558 O O . PHE A 1 196 ? 6.529 -3.613 -19.553 1.00 89.50 196 PHE A O 1
ATOM 1565 N N . ASN A 1 197 ? 7.948 -2.055 -20.338 1.00 83.38 197 ASN A N 1
ATOM 1566 C CA . ASN A 1 197 ? 7.226 -0.901 -19.798 1.00 83.38 197 ASN A CA 1
ATOM 1567 C C . ASN A 1 197 ? 5.928 -0.560 -20.557 1.00 83.38 197 ASN A C 1
ATOM 1569 O O . ASN A 1 197 ? 5.006 0.004 -19.979 1.00 83.38 197 ASN A O 1
ATOM 1573 N N . PHE A 1 198 ? 5.860 -0.851 -21.862 1.00 71.62 198 PHE A N 1
ATOM 1574 C CA . PHE A 1 198 ? 4.780 -0.381 -22.748 1.00 71.62 198 PHE A CA 1
ATOM 1575 C C . PHE A 1 198 ? 3.892 -1.493 -23.339 1.00 71.62 198 PHE A C 1
ATOM 1577 O O . PHE A 1 198 ? 3.114 -1.215 -24.256 1.00 71.62 198 PHE A O 1
ATOM 1584 N N . LYS A 1 199 ? 4.007 -2.742 -22.869 1.00 51.06 199 LYS A N 1
ATOM 1585 C CA . LYS A 1 199 ? 3.158 -3.864 -23.310 1.00 51.06 199 LYS A CA 1
ATOM 1586 C C . LYS A 1 199 ? 2.402 -4.521 -22.171 1.00 51.06 199 LYS A C 1
ATOM 1588 O O . LYS A 1 199 ? 3.025 -4.746 -21.115 1.00 51.06 199 LYS A O 1
#